Protein AF-A0A9E4G1R6-F1 (afdb_monomer)

Foldseek 3Di:
DPQAEDEAEAADQDDLVRVLVVQVVQVVVSHAYAYAYACVRDDDAFDKAADDPSLVVQCQLAVQWHWYWYQDPNDIFIKIWGWCADVPPNMTTTHIDGGDDQPDKDWDWDADDPSSGDTGTHIHSDDVVNVVSVVVVVCCVVDVDPPVPDPDPCPDLQNVLCVLCVLLVHHRPDDPVSLVVSLVVLLQCLPCVRHPDDVSVSVVSNVSSVVSSVSNCVVVVPD

Solvent-accessible surface area (backbone atoms only — not comparable to full-atom values): 12772 Å² total; per-residue (Å²): 131,91,76,46,72,48,78,44,82,36,87,59,91,67,51,55,71,57,55,41,51,51,41,52,57,32,32,76,67,64,23,15,42,33,68,31,30,38,48,89,81,49,81,56,75,67,37,71,43,73,75,57,73,47,56,52,54,47,17,62,72,47,84,41,23,38,46,24,33,46,82,53,100,88,42,83,41,37,34,40,42,35,50,50,74,40,93,90,71,69,32,30,43,30,41,65,47,72,76,57,84,88,82,61,71,42,71,45,78,48,80,42,84,62,98,60,56,46,77,34,31,28,46,38,73,77,32,77,66,52,51,49,50,53,51,52,52,51,45,50,69,78,38,82,64,75,52,97,76,60,76,68,77,79,65,51,70,68,58,60,47,40,53,25,26,52,64,48,76,43,62,73,83,61,50,72,66,56,52,53,48,36,44,57,50,51,45,52,56,24,25,92,90,68,34,91,58,60,69,70,59,21,52,52,52,32,52,50,39,50,52,23,50,53,50,51,35,60,74,69,64,62,130

Secondary structure (DSSP, 8-state):
---EEEEEEESS---HHHHHHHHHHHHHTTEEEEEEEEGGGSPPTT-EEPPPHHHHHHHHHTTTEEEEEEEETTEEEEEEEEEEEETTTTEEEEEEEP-----S-EEEEEEE-STT-EEEEEEE---HHHHHHHHHHHHHHHS----TT-------HHHHHHHHHHHTTS-TT--HHHHHHHHHHHHHHT-TTT-SS-HHHHHHHHHHHHHHHHHHHHHTT--

Sequence (223 aa):
MNSRLYIYLCGSAPKSRAIKAILKQNTSSSVGSLFLLDLTLLPDDGYCGKLPAWQDDLRALNLGAIHAYEWREGDLRFIQVNLDETPQRNIFTVWHTRDFPLDALAVRRRDYQSNIRGSWAVGDITSPQFKRQISDERAQQRFHYRTRGTQALDVPAAEQISAAYLALEIEVGAGQAAVKEAFRKLARQYHPDVSQHETAEAERRFKEVKSAYDKIKSHRRWS

pLDDT: mean 76.63, std 13.39, range [36.47, 92.62]

Structure (mmCIF, N/CA/C/O backbone):
data_AF-A0A9E4G1R6-F1
#
_entry.id   AF-A0A9E4G1R6-F1
#
loop_
_atom_site.group_PDB
_atom_site.id
_atom_site.type_symbol
_atom_site.label_atom_id
_atom_site.label_alt_id
_atom_site.label_comp_id
_atom_site.label_asym_id
_atom_site.label_entity_id
_at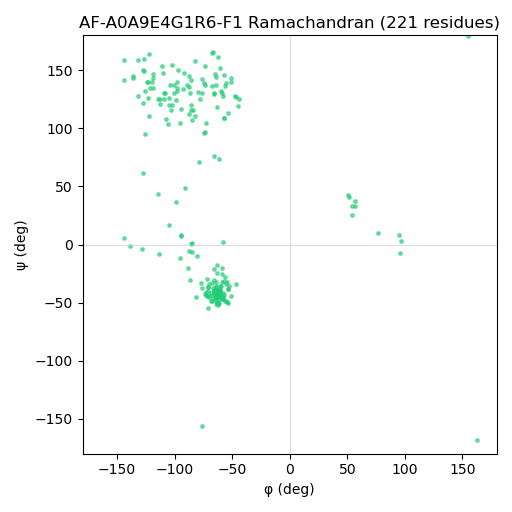om_site.label_seq_id
_atom_site.pdbx_PDB_ins_code
_atom_site.Cartn_x
_atom_site.Cartn_y
_atom_site.Cartn_z
_atom_site.occupancy
_atom_site.B_iso_or_equiv
_atom_site.auth_seq_id
_atom_site.auth_comp_id
_atom_site.auth_asym_id
_atom_site.auth_atom_id
_atom_site.pdbx_PDB_model_num
ATOM 1 N N . MET A 1 1 ? -12.731 -11.285 23.566 1.00 45.44 1 MET A N 1
ATOM 2 C CA . MET A 1 1 ? -13.530 -10.116 23.135 1.00 45.44 1 MET A CA 1
ATOM 3 C C . MET A 1 1 ? -13.530 -10.095 21.615 1.00 45.44 1 MET A C 1
ATOM 5 O O . MET A 1 1 ? -12.454 -9.970 21.047 1.00 45.44 1 MET A O 1
ATOM 9 N N . ASN A 1 2 ? -14.683 -10.277 20.963 1.00 57.41 2 ASN A N 1
ATOM 10 C CA . ASN A 1 2 ? -14.780 -10.157 19.504 1.00 57.41 2 ASN A CA 1
ATOM 11 C C . ASN A 1 2 ? -14.725 -8.675 19.124 1.00 57.41 2 ASN A C 1
ATOM 13 O O . ASN A 1 2 ? -15.734 -7.974 19.189 1.00 57.41 2 ASN A O 1
ATOM 17 N N . SER A 1 3 ? -13.538 -8.192 18.771 1.00 71.38 3 SER A N 1
ATOM 18 C CA . SER A 1 3 ? -13.365 -6.856 18.206 1.00 71.38 3 SER A CA 1
ATOM 19 C C . SER A 1 3 ? -14.054 -6.793 16.842 1.00 71.38 3 SER A C 1
ATOM 21 O O . SER A 1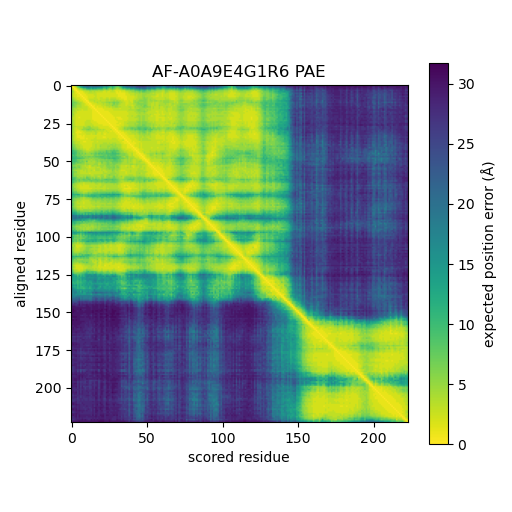 3 ? -13.834 -7.659 15.998 1.00 71.38 3 SER A O 1
ATOM 23 N N . ARG A 1 4 ? -14.895 -5.780 16.618 1.00 86.06 4 ARG A N 1
ATOM 24 C CA . ARG A 1 4 ? -15.509 -5.524 15.306 1.00 86.06 4 ARG A CA 1
ATOM 25 C C . ARG A 1 4 ? -14.557 -4.687 14.461 1.00 86.06 4 ARG A C 1
ATOM 27 O O . ARG A 1 4 ? -13.925 -3.774 14.988 1.00 86.06 4 ARG A O 1
ATOM 34 N N . LEU A 1 5 ? -14.476 -4.975 13.167 1.00 88.44 5 LEU A N 1
ATOM 35 C CA . LEU A 1 5 ? -13.638 -4.255 12.211 1.00 88.44 5 LEU A CA 1
ATOM 36 C C . LEU A 1 5 ? -14.469 -3.917 10.975 1.00 88.44 5 LEU A C 1
ATOM 38 O O . LEU A 1 5 ? -15.096 -4.800 10.396 1.00 88.44 5 LEU A O 1
ATOM 42 N N . TYR A 1 6 ? -14.467 -2.647 10.579 1.00 91.25 6 TYR A N 1
ATOM 43 C CA . TYR A 1 6 ? -15.026 -2.199 9.309 1.00 91.25 6 TYR A CA 1
ATOM 44 C C . TYR A 1 6 ? -13.913 -1.989 8.292 1.00 91.25 6 TYR A C 1
ATOM 46 O O . TYR A 1 6 ? -12.914 -1.326 8.579 1.00 91.25 6 TYR A O 1
ATOM 54 N N . ILE A 1 7 ? -14.113 -2.560 7.107 1.00 88.94 7 ILE A N 1
ATOM 55 C CA . ILE A 1 7 ? -13.212 -2.440 5.966 1.00 88.94 7 ILE A CA 1
ATOM 56 C C . ILE A 1 7 ? -13.856 -1.481 4.968 1.00 88.94 7 ILE A C 1
ATOM 58 O O . ILE A 1 7 ? -14.967 -1.713 4.496 1.00 88.94 7 ILE A O 1
ATOM 62 N N . TYR A 1 8 ? -13.164 -0.388 4.674 1.00 89.94 8 TYR A N 1
ATOM 63 C CA . TYR A 1 8 ? -13.597 0.651 3.751 1.00 89.94 8 TYR A CA 1
ATOM 64 C C . TYR A 1 8 ? -12.847 0.496 2.434 1.00 89.94 8 TYR A C 1
ATOM 66 O O . TYR A 1 8 ? -11.630 0.667 2.409 1.00 89.94 8 TYR A O 1
ATOM 74 N N . LEU A 1 9 ? -13.572 0.202 1.354 1.00 88.94 9 LEU A N 1
ATOM 75 C CA . LEU A 1 9 ? -13.031 0.206 -0.004 1.00 88.94 9 LEU A CA 1
ATOM 76 C C . LEU A 1 9 ? -13.117 1.628 -0.571 1.00 88.94 9 LEU A C 1
ATOM 78 O O . LEU A 1 9 ? -14.202 2.189 -0.729 1.00 88.94 9 LEU A O 1
ATOM 82 N N . CYS A 1 10 ? -11.970 2.234 -0.844 1.00 89.25 10 CYS A N 1
ATOM 83 C CA . CYS A 1 10 ? -11.855 3.599 -1.333 1.00 89.25 10 CYS A CA 1
ATOM 84 C C . CYS A 1 10 ? -11.500 3.594 -2.825 1.00 89.25 10 CYS A C 1
ATOM 86 O O . CYS A 1 10 ? -10.350 3.375 -3.185 1.00 89.25 10 CYS A O 1
ATOM 88 N N . GLY A 1 11 ? -12.484 3.867 -3.688 1.00 87.06 11 GLY A N 1
ATOM 89 C CA . GLY A 1 11 ? -12.287 4.040 -5.139 1.00 87.06 11 GLY A CA 1
ATOM 90 C C . GLY A 1 11 ? -11.880 5.457 -5.569 1.00 87.06 11 GLY A C 1
ATOM 91 O O . GLY A 1 11 ? -11.743 5.739 -6.751 1.00 87.06 11 GLY A O 1
ATOM 92 N N . SER A 1 12 ? -11.710 6.385 -4.625 1.00 87.88 12 SER A N 1
ATOM 93 C CA . SER A 1 12 ? -11.162 7.721 -4.892 1.00 87.88 12 SER A CA 1
ATOM 94 C C . SER A 1 12 ? -10.304 8.190 -3.723 1.00 87.88 12 SER A C 1
ATOM 96 O O . SER A 1 12 ? -10.464 7.694 -2.607 1.00 87.88 12 SER A O 1
ATOM 98 N N . ALA A 1 13 ? -9.403 9.146 -3.981 1.00 84.94 13 ALA A N 1
ATOM 99 C CA . ALA A 1 13 ? -8.481 9.691 -2.987 1.00 84.94 13 ALA A CA 1
ATOM 100 C C . ALA A 1 13 ? -9.241 10.269 -1.771 1.00 84.94 13 ALA A C 1
ATOM 102 O O . ALA A 1 13 ? -9.889 11.320 -1.880 1.00 84.94 13 ALA A O 1
ATOM 103 N N . PRO A 1 14 ? -9.179 9.615 -0.596 1.00 85.94 14 PRO A N 1
ATOM 104 C CA . PRO A 1 14 ? -9.908 10.067 0.575 1.00 85.94 14 PRO A CA 1
ATOM 105 C C . PRO A 1 14 ? -9.256 11.318 1.166 1.00 85.94 14 PRO A C 1
ATOM 107 O O . PRO A 1 14 ? -8.043 11.413 1.331 1.00 85.94 14 PRO A O 1
ATOM 110 N N . LYS A 1 15 ? -10.076 12.294 1.559 1.00 88.06 15 LYS A N 1
ATOM 111 C CA . LYS A 1 15 ? -9.584 13.484 2.267 1.00 88.06 15 LYS A CA 1
ATOM 112 C C . LYS A 1 15 ? -9.242 13.125 3.717 1.00 88.06 15 LYS A C 1
ATOM 114 O O . LYS A 1 15 ? -10.059 12.496 4.392 1.00 88.06 15 LYS A O 1
ATOM 119 N N . SER A 1 16 ? -8.136 13.643 4.258 1.00 87.00 16 SER A N 1
ATOM 120 C CA . SER A 1 16 ? -7.721 13.410 5.657 1.00 87.00 16 SER A CA 1
ATOM 121 C C . SER A 1 16 ? -8.818 13.737 6.680 1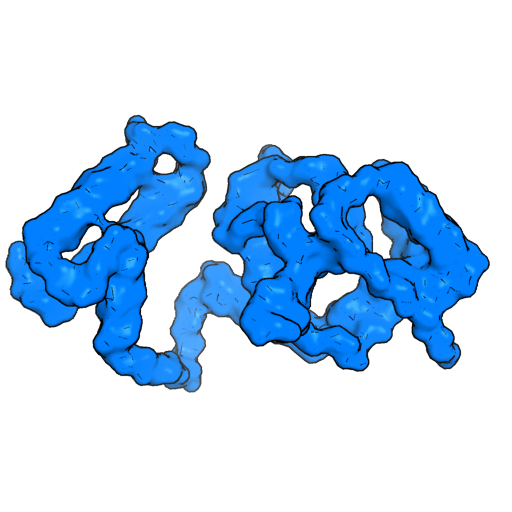.00 87.00 16 SER A C 1
ATOM 123 O O . SER A 1 16 ? -8.996 13.029 7.669 1.00 87.00 16 SER A O 1
ATOM 125 N N . ARG A 1 17 ? -9.633 14.772 6.418 1.00 87.62 17 ARG A N 1
ATOM 126 C CA . ARG A 1 17 ? -10.790 15.128 7.260 1.00 87.62 17 ARG A CA 1
ATOM 127 C C . ARG A 1 17 ? -11.860 14.029 7.298 1.00 87.62 17 ARG A C 1
ATOM 129 O O . ARG A 1 17 ? -12.428 13.793 8.361 1.00 87.62 17 ARG A O 1
ATOM 136 N N . ALA A 1 18 ? -12.131 13.380 6.165 1.00 89.19 18 ALA A N 1
ATOM 137 C CA . ALA A 1 18 ? -13.095 12.285 6.080 1.00 89.19 18 ALA A CA 1
ATOM 138 C C . ALA A 1 18 ? -12.572 11.036 6.802 1.00 89.19 18 ALA A C 1
ATOM 140 O O . ALA A 1 18 ? -13.286 10.481 7.633 1.00 89.19 18 ALA A O 1
ATOM 141 N N . ILE A 1 19 ? -11.299 10.677 6.584 1.00 88.88 19 ILE A N 1
ATOM 142 C CA . ILE A 1 19 ? -10.625 9.581 7.305 1.00 88.88 19 ILE A CA 1
ATOM 143 C C . ILE A 1 19 ? -10.748 9.797 8.816 1.00 88.88 19 ILE A C 1
ATOM 145 O O . ILE A 1 19 ? -11.218 8.925 9.544 1.00 88.88 19 ILE A O 1
ATOM 149 N N . LYS A 1 20 ? -10.406 11.000 9.293 1.00 90.31 20 LYS A N 1
ATOM 150 C CA . LYS A 1 20 ? -10.485 11.349 10.715 1.00 90.31 20 LYS A CA 1
ATOM 151 C C . LYS A 1 20 ? -11.904 11.247 11.279 1.00 90.31 20 LYS A C 1
ATOM 153 O O . LYS A 1 20 ? -12.073 10.796 12.409 1.00 90.31 20 LYS A O 1
ATOM 158 N N . ALA A 1 21 ? -12.915 11.678 10.525 1.00 90.69 21 ALA A N 1
ATOM 159 C CA . ALA A 1 21 ? -14.309 11.592 10.955 1.00 90.69 21 ALA A CA 1
ATOM 160 C C . ALA A 1 21 ? -14.753 10.131 11.140 1.00 90.69 21 ALA A C 1
ATOM 162 O O . ALA A 1 21 ? -15.318 9.800 12.183 1.00 90.69 21 ALA A O 1
ATOM 163 N N . ILE A 1 22 ? -14.410 9.262 10.183 1.00 91.56 22 ILE A N 1
ATOM 164 C CA . ILE A 1 22 ? -14.691 7.820 10.235 1.00 91.56 22 ILE A CA 1
ATOM 165 C C . ILE A 1 22 ? -13.981 7.177 11.431 1.00 91.56 22 ILE A C 1
ATOM 167 O O . ILE A 1 22 ? -14.618 6.513 12.247 1.00 91.56 22 ILE A O 1
ATOM 171 N N . LEU A 1 23 ? -12.678 7.433 11.589 1.00 90.94 23 LEU A N 1
ATOM 172 C CA . LEU A 1 23 ? -11.891 6.908 12.708 1.00 90.94 23 LEU A CA 1
ATOM 173 C C . LEU A 1 23 ? -12.486 7.312 14.057 1.00 90.94 23 LEU A C 1
ATOM 175 O O . LEU A 1 23 ? -12.600 6.474 14.953 1.00 90.94 23 LEU A O 1
ATOM 179 N N . LYS A 1 24 ? -12.908 8.574 14.193 1.00 92.31 24 LYS A N 1
ATOM 180 C CA . LYS A 1 24 ? -13.542 9.080 15.412 1.00 92.31 24 LYS A CA 1
ATOM 181 C C . LYS A 1 24 ? -14.842 8.342 15.723 1.00 92.31 24 LYS A C 1
ATOM 183 O O . LYS A 1 24 ? -15.000 7.878 16.849 1.00 92.31 24 LYS A O 1
ATOM 188 N N . GLN A 1 25 ? -15.732 8.217 14.739 1.00 92.25 25 GLN A N 1
ATOM 189 C CA . GLN A 1 25 ? -17.037 7.563 14.887 1.00 92.25 25 GLN A CA 1
ATOM 190 C C . GLN A 1 25 ? -16.914 6.069 15.222 1.00 92.25 25 GLN A C 1
ATOM 192 O O . GLN A 1 25 ? -17.601 5.557 16.112 1.00 92.25 25 GLN A O 1
ATOM 197 N N . ASN A 1 26 ? -16.029 5.358 14.527 1.00 92.62 26 ASN A N 1
ATOM 198 C CA . ASN A 1 26 ? -15.852 3.923 14.728 1.00 92.62 26 ASN A CA 1
ATOM 199 C C . ASN A 1 26 ? -15.164 3.632 16.059 1.00 92.62 26 ASN A C 1
ATOM 201 O O . ASN A 1 26 ? -15.641 2.798 16.830 1.00 92.62 26 ASN A O 1
ATOM 205 N N . THR A 1 27 ? -14.109 4.386 16.386 1.00 89.81 27 THR A N 1
ATOM 206 C CA . THR A 1 27 ? -13.375 4.198 17.643 1.00 89.81 27 THR A CA 1
ATOM 207 C C . THR A 1 27 ? -14.270 4.464 18.853 1.00 89.81 27 THR A C 1
ATOM 209 O O . THR A 1 27 ? -14.225 3.692 19.809 1.00 89.81 27 THR A O 1
ATOM 212 N N . SER A 1 28 ? -15.133 5.493 18.820 1.00 89.88 28 SER A N 1
ATOM 213 C CA . SER A 1 28 ? -16.097 5.738 19.909 1.00 89.88 28 SER A CA 1
ATOM 214 C C . SER A 1 28 ? -17.110 4.605 20.078 1.00 89.88 28 SER A C 1
ATOM 216 O O . SER A 1 28 ? -17.631 4.409 21.170 1.00 89.88 28 SER A O 1
ATOM 218 N N . SER A 1 29 ? -17.348 3.837 19.017 1.00 88.75 29 SER A N 1
ATOM 219 C CA . SER A 1 29 ? -18.248 2.681 19.003 1.00 88.75 29 SER A CA 1
ATOM 220 C C . SER A 1 29 ? -17.518 1.355 19.263 1.00 88.75 29 SER A C 1
ATOM 222 O O . SER A 1 29 ? -18.115 0.292 19.112 1.00 88.75 29 SER A O 1
ATOM 224 N N . SER A 1 30 ? -16.230 1.392 19.640 1.00 86.88 30 SER A N 1
ATOM 225 C CA . SER A 1 30 ? -15.369 0.205 19.805 1.00 86.88 30 SER A CA 1
ATOM 226 C C . SER A 1 30 ? -15.264 -0.670 18.548 1.00 86.88 30 SER A C 1
ATOM 228 O O . SER A 1 30 ? -15.115 -1.890 18.626 1.00 86.88 30 SER A O 1
ATOM 230 N N . VAL A 1 31 ? -15.324 -0.033 17.377 1.00 90.00 31 VAL A N 1
ATOM 231 C CA . VAL A 1 31 ? -15.132 -0.659 16.067 1.00 90.00 31 VAL A CA 1
ATOM 232 C C . VAL A 1 31 ? -13.796 -0.194 15.486 1.00 90.00 31 VAL A C 1
ATOM 234 O O . VAL A 1 31 ? -13.491 0.999 15.463 1.00 90.00 31 VAL A O 1
ATOM 237 N N . GLY A 1 32 ? -12.980 -1.141 15.031 1.00 89.31 32 GLY A N 1
ATOM 238 C CA . GLY A 1 32 ? -11.758 -0.865 14.285 1.00 89.31 32 GLY A CA 1
ATOM 239 C C . GLY A 1 32 ? -12.059 -0.408 12.861 1.00 89.31 32 GLY A C 1
ATOM 240 O O . GLY A 1 32 ? -13.086 -0.773 12.293 1.00 89.31 32 GLY A O 1
ATOM 241 N N . SER A 1 33 ? -11.153 0.361 12.264 1.00 90.94 33 SER A N 1
ATOM 242 C CA . SER A 1 33 ? -11.259 0.771 10.855 1.00 90.94 33 SER A CA 1
ATOM 243 C C . SER A 1 33 ? -10.043 0.312 10.061 1.00 90.94 33 SER A C 1
ATOM 245 O O . SER A 1 33 ? -8.912 0.501 10.506 1.00 90.94 33 SER A O 1
ATOM 247 N N . LEU A 1 34 ? -10.272 -0.250 8.879 1.00 89.38 34 LEU A N 1
ATOM 248 C CA . LEU A 1 34 ? -9.251 -0.556 7.883 1.00 89.38 34 LEU A CA 1
ATOM 249 C C . LEU A 1 34 ? -9.652 0.100 6.563 1.00 89.38 34 LEU A C 1
ATOM 251 O O . LEU A 1 34 ? -10.799 -0.021 6.142 1.00 89.38 34 LEU A O 1
ATOM 255 N N . PHE A 1 35 ? -8.718 0.790 5.920 1.00 89.81 35 PHE A N 1
ATOM 256 C CA . PHE A 1 35 ? -8.935 1.416 4.618 1.00 89.81 35 PHE A CA 1
ATOM 257 C C . PHE A 1 35 ? -8.145 0.644 3.568 1.00 89.81 35 PHE A C 1
ATOM 259 O O . PHE A 1 35 ? -6.936 0.471 3.724 1.00 89.81 35 PHE A O 1
ATOM 266 N N . LEU A 1 36 ? -8.838 0.191 2.527 1.00 88.88 36 LEU A N 1
ATOM 267 C CA . LEU A 1 36 ? -8.258 -0.423 1.341 1.00 88.88 36 LEU A CA 1
ATOM 268 C C . LEU A 1 36 ? -8.499 0.517 0.166 1.00 88.88 36 LEU A C 1
ATOM 270 O O . LEU A 1 36 ? -9.636 0.913 -0.086 1.00 88.88 36 LEU A O 1
ATOM 274 N N . LEU A 1 37 ? -7.445 0.894 -0.539 1.00 90.50 37 LEU A N 1
ATOM 275 C CA . LEU A 1 37 ? -7.550 1.776 -1.700 1.00 90.50 37 LEU A CA 1
ATOM 276 C C . LEU A 1 37 ? -7.571 0.985 -2.988 1.00 90.50 37 LEU A C 1
ATOM 278 O O . LEU A 1 37 ? -6.942 -0.058 -3.083 1.00 90.50 37 LEU A O 1
ATOM 282 N N . ASP A 1 38 ? -8.243 1.518 -3.992 1.00 89.81 38 ASP A N 1
ATOM 283 C CA . ASP A 1 38 ? -8.039 1.033 -5.347 1.00 89.81 38 ASP A CA 1
ATOM 284 C C . ASP A 1 38 ? -6.558 1.210 -5.728 1.00 89.81 38 ASP A C 1
ATOM 286 O O . ASP A 1 38 ? -5.986 2.287 -5.514 1.00 89.81 38 ASP A O 1
ATOM 290 N N . LEU A 1 39 ? -5.933 0.148 -6.245 1.00 88.50 39 LEU A N 1
ATOM 291 C CA . LEU A 1 39 ? -4.521 0.150 -6.635 1.00 88.50 39 LEU A CA 1
ATOM 292 C C . LEU A 1 39 ? -4.196 1.283 -7.619 1.00 88.50 39 LEU A C 1
ATOM 294 O O . LEU A 1 39 ? -3.121 1.866 -7.538 1.00 88.50 39 LEU A O 1
ATOM 298 N N . THR A 1 40 ? -5.146 1.664 -8.476 1.00 87.19 40 THR A N 1
ATOM 299 C CA . THR A 1 40 ? -4.988 2.745 -9.467 1.00 87.19 40 THR A CA 1
ATOM 300 C C . THR A 1 40 ? -4.757 4.126 -8.847 1.00 87.19 40 THR A C 1
ATOM 302 O O . THR A 1 40 ? -4.297 5.046 -9.520 1.00 87.19 40 THR A O 1
ATOM 305 N N . LEU A 1 41 ? -5.069 4.300 -7.558 1.00 85.62 41 LEU A N 1
ATOM 306 C CA . LEU A 1 41 ? -4.839 5.545 -6.818 1.00 85.62 41 LEU A CA 1
ATOM 307 C C . LEU A 1 41 ? -3.441 5.621 -6.198 1.00 85.62 41 LEU A C 1
ATOM 309 O O . LEU A 1 41 ? -3.105 6.636 -5.571 1.00 85.62 41 LEU A O 1
ATOM 313 N N . LEU A 1 42 ? -2.669 4.541 -6.290 1.00 86.81 42 LEU A N 1
ATOM 314 C CA . LEU A 1 42 ? -1.370 4.396 -5.661 1.00 86.81 42 LEU A CA 1
ATOM 315 C C . LEU A 1 42 ? -0.257 4.377 -6.706 1.00 86.81 42 LEU A C 1
ATOM 317 O O . LEU A 1 42 ? -0.494 4.020 -7.856 1.00 86.81 42 LEU A O 1
ATOM 321 N N . PRO A 1 43 ? 0.962 4.787 -6.321 1.00 82.31 43 PRO A N 1
ATOM 322 C CA . PRO A 1 43 ? 2.086 4.736 -7.236 1.00 82.31 43 PRO A CA 1
ATOM 323 C C . PRO A 1 43 ? 2.441 3.294 -7.605 1.00 82.31 43 PRO A C 1
ATOM 325 O O . PRO A 1 43 ? 2.349 2.389 -6.766 1.00 82.31 43 PRO A O 1
ATOM 328 N N . ASP A 1 44 ? 2.908 3.118 -8.838 1.00 78.75 44 ASP A N 1
ATOM 329 C CA . ASP A 1 44 ? 3.350 1.829 -9.362 1.00 78.75 44 ASP A CA 1
ATOM 330 C C . ASP A 1 44 ? 4.546 1.255 -8.592 1.00 78.75 44 ASP A C 1
ATOM 332 O O . ASP A 1 44 ? 5.287 1.956 -7.889 1.00 78.75 44 ASP A O 1
ATOM 336 N N . ASP A 1 45 ? 4.751 -0.051 -8.757 1.00 78.12 45 ASP A N 1
ATOM 337 C CA . ASP A 1 45 ? 5.879 -0.760 -8.169 1.00 78.12 45 ASP A CA 1
ATOM 338 C C . ASP A 1 45 ? 7.219 -0.148 -8.619 1.00 78.12 45 ASP A C 1
ATOM 340 O O . ASP A 1 45 ? 7.501 0.081 -9.803 1.00 78.12 45 ASP A O 1
ATOM 344 N N . GLY A 1 46 ? 8.063 0.165 -7.640 1.00 71.44 46 GLY A N 1
ATOM 345 C CA . GLY A 1 46 ? 9.326 0.852 -7.847 1.00 71.44 46 GLY A CA 1
ATOM 346 C C . GLY A 1 46 ? 9.217 2.359 -8.106 1.00 71.44 46 GLY A C 1
ATOM 347 O O . GLY A 1 46 ? 10.229 2.955 -8.483 1.00 71.44 46 GLY A O 1
ATOM 348 N N . TYR A 1 47 ? 8.055 2.995 -7.930 1.00 75.25 47 TYR A N 1
ATOM 349 C CA . TYR A 1 47 ? 7.963 4.457 -7.945 1.00 75.25 47 TYR A CA 1
ATOM 350 C C . TYR A 1 47 ? 8.917 5.078 -6.913 1.00 75.25 47 TYR A C 1
ATOM 352 O O . TYR A 1 47 ? 9.052 4.592 -5.785 1.00 75.25 47 TYR A O 1
ATOM 360 N N . CYS A 1 48 ? 9.573 6.166 -7.306 1.00 77.31 48 CYS A N 1
ATOM 361 C CA . CYS A 1 48 ? 10.406 6.991 -6.446 1.00 77.31 48 CYS A CA 1
ATOM 362 C C . CYS A 1 48 ? 9.857 8.414 -6.515 1.00 77.31 48 CYS A C 1
ATOM 364 O O . CYS A 1 48 ? 9.660 8.925 -7.608 1.00 77.31 48 CYS A O 1
ATOM 366 N N . GLY A 1 49 ? 9.551 9.046 -5.384 1.00 73.56 49 GLY A N 1
ATOM 367 C CA . GLY A 1 49 ? 9.059 10.424 -5.421 1.00 73.56 49 GLY A CA 1
ATOM 368 C C . GLY A 1 49 ? 8.367 10.888 -4.149 1.00 73.56 49 GLY A C 1
ATOM 369 O O . GLY A 1 49 ? 8.456 10.257 -3.094 1.00 73.56 49 GLY A O 1
ATOM 370 N N . LYS A 1 50 ? 7.690 12.037 -4.238 1.00 77.75 50 LYS A N 1
ATOM 371 C CA . LYS A 1 50 ? 6.925 12.612 -3.122 1.00 77.75 50 LYS A CA 1
ATOM 372 C C . LYS A 1 50 ? 5.504 12.067 -3.111 1.00 77.75 50 LYS A C 1
ATOM 374 O O . LYS A 1 50 ? 4.830 12.070 -4.136 1.00 77.75 50 LYS A O 1
ATOM 379 N N . LEU A 1 51 ? 5.021 11.692 -1.930 1.00 75.50 51 LEU A N 1
ATOM 380 C CA . LEU A 1 51 ? 3.646 11.234 -1.761 1.00 75.50 51 LEU A CA 1
ATOM 381 C C . LEU A 1 51 ? 2.687 12.409 -1.498 1.00 75.50 51 LEU A C 1
ATOM 383 O O . LEU A 1 51 ? 3.042 13.359 -0.792 1.00 75.50 51 LEU A O 1
ATOM 387 N N . PRO A 1 52 ? 1.442 12.344 -2.002 1.00 77.38 52 PRO A N 1
ATOM 388 C CA . PRO A 1 52 ? 0.355 13.206 -1.556 1.00 77.38 52 PRO A CA 1
ATOM 389 C C . PRO A 1 52 ? 0.112 13.087 -0.043 1.00 77.38 52 PRO A C 1
ATOM 391 O O . PRO A 1 52 ? 0.172 11.997 0.522 1.00 77.38 52 PRO A O 1
ATOM 394 N N . ALA A 1 53 ? -0.272 14.189 0.609 1.00 77.19 53 ALA A N 1
ATOM 395 C CA . ALA A 1 53 ? -0.468 14.237 2.066 1.00 77.19 53 ALA A CA 1
ATOM 396 C C . ALA A 1 53 ? -1.453 13.180 2.613 1.00 77.19 53 ALA A C 1
ATOM 398 O O . ALA A 1 53 ? -1.267 12.662 3.710 1.00 77.19 53 ALA A O 1
ATOM 399 N N . TRP A 1 54 ? -2.492 12.835 1.845 1.00 79.25 54 TRP A N 1
ATOM 400 C CA . TRP A 1 54 ? -3.471 11.823 2.249 1.00 79.25 54 TRP A CA 1
ATOM 401 C C . TRP A 1 54 ? -2.907 10.393 2.212 1.00 79.25 54 TRP A C 1
ATOM 403 O O . TRP A 1 54 ? -3.335 9.553 3.003 1.00 79.25 54 TRP A O 1
ATOM 413 N N . GLN A 1 55 ? -1.943 10.114 1.325 1.00 82.50 55 GLN A N 1
ATOM 414 C CA . GLN A 1 55 ? -1.256 8.820 1.275 1.00 82.50 55 GLN A CA 1
ATOM 415 C C . GLN A 1 55 ? -0.334 8.669 2.484 1.00 82.50 55 GLN A C 1
ATOM 417 O O . GLN A 1 55 ? -0.316 7.609 3.100 1.00 82.50 55 GLN A O 1
ATOM 422 N N . ASP A 1 56 ? 0.359 9.739 2.884 1.00 80.50 56 ASP A N 1
ATOM 423 C CA . ASP A 1 56 ? 1.191 9.724 4.091 1.00 80.50 56 ASP A CA 1
ATOM 424 C C . ASP A 1 56 ? 0.363 9.484 5.368 1.00 80.50 56 ASP A C 1
ATOM 426 O O . ASP A 1 56 ? 0.751 8.687 6.223 1.00 80.50 56 ASP A O 1
ATOM 430 N N . ASP A 1 57 ? -0.835 10.072 5.462 1.00 82.25 57 ASP A N 1
ATOM 431 C CA . ASP A 1 57 ? -1.754 9.813 6.577 1.00 82.25 57 ASP A CA 1
ATOM 432 C C . ASP A 1 57 ? -2.171 8.331 6.655 1.00 82.25 57 ASP A C 1
ATOM 434 O O . ASP A 1 57 ? -2.159 7.740 7.736 1.00 82.25 57 ASP A O 1
ATOM 438 N N . LEU A 1 58 ? -2.517 7.702 5.526 1.00 83.69 58 LEU A N 1
ATOM 439 C CA . LEU A 1 58 ? -2.899 6.282 5.490 1.00 83.69 58 LEU A CA 1
ATOM 440 C C . LEU A 1 58 ? -1.710 5.345 5.721 1.00 83.69 58 LEU A C 1
ATOM 442 O O . LEU A 1 58 ? -1.850 4.339 6.417 1.00 83.69 58 LEU A O 1
ATOM 446 N N . ARG A 1 59 ? -0.532 5.705 5.208 1.00 83.88 59 ARG A N 1
ATOM 447 C CA . ARG A 1 59 ? 0.733 5.020 5.487 1.00 83.88 59 ARG A CA 1
ATOM 448 C C . ARG A 1 59 ? 1.024 5.003 6.985 1.00 83.88 59 ARG A C 1
ATOM 450 O O . ARG A 1 59 ? 1.368 3.960 7.545 1.00 83.88 59 ARG A O 1
ATOM 457 N N . ALA A 1 60 ? 0.861 6.150 7.644 1.00 79.81 60 ALA A N 1
ATOM 458 C CA . ALA A 1 60 ? 1.066 6.274 9.080 1.00 79.81 60 ALA A CA 1
ATOM 459 C C . ALA A 1 60 ? 0.107 5.365 9.865 1.00 79.81 60 ALA A C 1
ATOM 461 O O . ALA A 1 60 ? 0.536 4.731 10.830 1.00 79.81 60 ALA A O 1
ATOM 462 N N . LEU A 1 61 ? -1.158 5.234 9.436 1.00 79.50 61 LEU A N 1
ATOM 463 C CA . LEU A 1 61 ? -2.134 4.342 10.081 1.00 79.50 61 LEU A CA 1
ATOM 464 C C . LEU A 1 61 ? -1.693 2.872 10.092 1.00 79.50 61 LEU A C 1
ATOM 466 O O . LEU A 1 61 ? -1.910 2.175 11.090 1.00 79.50 61 LEU A O 1
ATOM 470 N N . ASN A 1 62 ? -1.025 2.439 9.025 1.00 78.00 62 ASN A N 1
ATOM 471 C CA . ASN A 1 62 ? -0.731 1.043 8.711 1.00 78.00 62 ASN A CA 1
ATOM 472 C C . ASN A 1 62 ? 0.779 0.736 8.762 1.00 78.00 62 ASN A C 1
ATOM 474 O O . ASN A 1 62 ? 1.318 0.040 7.907 1.00 78.00 62 ASN A O 1
ATOM 478 N N . LEU A 1 63 ? 1.475 1.249 9.785 1.00 71.75 63 LEU A N 1
ATOM 479 C CA . LEU A 1 63 ? 2.878 0.910 10.084 1.00 71.75 63 LEU A CA 1
ATOM 480 C C . LEU A 1 63 ? 3.855 1.107 8.906 1.00 71.75 63 LEU A C 1
ATOM 482 O O . LEU A 1 63 ? 4.833 0.371 8.788 1.00 71.75 63 LEU A O 1
ATOM 486 N N . GLY A 1 64 ? 3.623 2.102 8.048 1.00 74.12 64 GLY A N 1
ATOM 487 C CA . GLY A 1 64 ? 4.516 2.383 6.920 1.00 74.12 64 GLY A CA 1
ATOM 488 C C . GLY A 1 64 ? 4.084 1.772 5.586 1.00 74.12 64 GLY A C 1
ATOM 489 O O . GLY A 1 64 ? 4.790 1.949 4.596 1.00 74.12 64 GLY A O 1
ATOM 490 N N . ALA A 1 65 ? 2.935 1.098 5.527 1.00 82.50 65 ALA A N 1
ATOM 491 C CA . ALA A 1 65 ? 2.377 0.562 4.290 1.00 82.50 65 ALA A CA 1
ATOM 492 C C . ALA A 1 65 ? 0.975 1.111 4.020 1.00 82.50 65 ALA A C 1
ATOM 494 O O . ALA A 1 65 ? 0.317 1.648 4.901 1.00 82.50 65 ALA A O 1
ATOM 495 N N . ILE A 1 66 ? 0.499 0.973 2.794 1.00 87.62 66 ILE A N 1
ATOM 496 C CA . ILE A 1 66 ? -0.882 1.227 2.409 1.00 87.62 66 ILE A CA 1
ATOM 497 C C . ILE A 1 66 ? -1.450 -0.081 1.872 1.00 87.62 66 ILE A C 1
ATOM 499 O O . ILE A 1 66 ? -0.806 -0.770 1.087 1.00 87.62 66 ILE A O 1
ATOM 503 N N . HIS A 1 67 ? -2.655 -0.435 2.300 1.00 88.06 67 HIS A N 1
ATOM 504 C CA . HIS A 1 67 ? -3.335 -1.617 1.792 1.00 88.06 67 HIS A CA 1
ATOM 505 C C . HIS A 1 67 ? -4.225 -1.224 0.618 1.00 88.06 67 HIS A C 1
ATOM 507 O O . HIS A 1 67 ? -4.953 -0.228 0.677 1.00 88.06 67 HIS A O 1
ATOM 513 N N . ALA A 1 68 ? -4.148 -2.010 -0.442 1.00 89.50 68 ALA A N 1
ATOM 514 C CA . ALA A 1 68 ? -4.834 -1.781 -1.692 1.00 89.50 68 ALA A CA 1
ATOM 515 C C . ALA A 1 68 ? -5.646 -3.008 -2.100 1.00 89.50 68 ALA A C 1
ATOM 517 O O . ALA A 1 68 ? -5.395 -4.120 -1.629 1.00 89.50 68 ALA A O 1
ATOM 518 N N . TYR A 1 69 ? -6.617 -2.794 -2.975 1.00 89.62 69 TYR A N 1
ATOM 519 C CA . TYR A 1 69 ? -7.355 -3.845 -3.644 1.00 89.62 69 TYR A CA 1
ATOM 520 C C . TYR A 1 69 ? -7.342 -3.628 -5.156 1.00 89.62 69 TYR A C 1
ATOM 522 O O . TYR A 1 69 ? -7.292 -2.494 -5.635 1.00 89.62 69 TYR A O 1
ATOM 530 N N . GLU A 1 70 ? -7.408 -4.727 -5.897 1.00 88.62 70 GLU A N 1
ATOM 531 C CA . GLU A 1 70 ? -7.559 -4.738 -7.350 1.00 88.62 70 GLU A CA 1
ATOM 532 C C . GLU A 1 70 ? -8.595 -5.798 -7.736 1.00 88.62 70 GLU A C 1
ATOM 534 O O . GLU A 1 70 ? -8.667 -6.869 -7.127 1.00 88.62 70 GLU A O 1
ATOM 539 N N . TRP A 1 71 ? -9.397 -5.496 -8.755 1.00 85.88 71 TRP A N 1
ATOM 540 C CA . TRP A 1 71 ? -10.266 -6.473 -9.403 1.00 85.88 71 TRP A CA 1
ATOM 541 C C . TRP A 1 71 ? -9.550 -7.060 -10.618 1.00 85.88 71 TRP A C 1
ATOM 543 O O . TRP A 1 71 ? -9.290 -6.347 -11.587 1.00 85.88 71 TRP A O 1
ATOM 553 N N . ARG A 1 72 ? -9.273 -8.367 -10.601 1.00 81.00 72 ARG A N 1
ATOM 554 C CA . ARG A 1 72 ? -8.672 -9.084 -11.734 1.00 81.00 72 ARG A CA 1
ATOM 555 C C . ARG A 1 72 ? -9.500 -10.300 -12.105 1.00 81.00 72 ARG A C 1
ATOM 557 O O . ARG A 1 72 ? -9.691 -11.178 -11.279 1.00 81.00 72 ARG A O 1
ATOM 564 N N . GLU A 1 73 ? -9.961 -10.358 -13.354 1.00 80.75 73 GLU A N 1
ATOM 565 C CA . GLU A 1 73 ? -10.702 -11.508 -13.912 1.00 80.75 73 GLU A CA 1
ATOM 566 C C . GLU A 1 73 ? -11.936 -11.938 -13.086 1.00 80.75 73 GLU A C 1
ATOM 568 O O . GLU A 1 73 ? -12.387 -13.073 -13.173 1.00 80.75 73 GLU A O 1
ATOM 573 N N . GLY A 1 74 ? -12.519 -11.013 -12.314 1.00 81.69 74 GLY A N 1
ATOM 574 C CA . GLY A 1 74 ? -13.657 -11.282 -11.426 1.00 81.69 74 GLY A CA 1
ATOM 575 C C . GLY A 1 74 ? -13.279 -11.581 -9.972 1.00 81.69 74 GLY A C 1
ATOM 576 O O . GLY A 1 74 ? -14.168 -11.598 -9.123 1.00 81.69 74 GLY A O 1
ATOM 577 N N . ASP A 1 75 ? -11.987 -11.715 -9.665 1.00 83.31 75 ASP A N 1
ATOM 578 C CA . ASP A 1 75 ? -11.478 -11.957 -8.317 1.00 83.31 75 ASP A CA 1
ATOM 579 C C . ASP A 1 75 ? -10.942 -10.675 -7.666 1.00 83.31 75 ASP A C 1
ATOM 581 O O . ASP A 1 75 ? -10.232 -9.875 -8.285 1.00 83.31 75 ASP A O 1
ATOM 585 N N . LEU A 1 76 ? -11.273 -10.495 -6.383 1.00 83.31 76 LEU A N 1
ATOM 586 C CA . LEU A 1 76 ? -10.762 -9.407 -5.552 1.00 83.31 76 LEU A CA 1
ATOM 587 C C . LEU A 1 76 ? -9.422 -9.812 -4.936 1.00 83.31 76 LEU A C 1
ATOM 589 O O . LEU A 1 76 ? -9.345 -10.769 -4.164 1.00 83.31 76 LEU A O 1
ATOM 593 N N . ARG A 1 77 ? -8.379 -9.047 -5.245 1.00 85.25 77 ARG A N 1
ATOM 594 C CA . ARG A 1 77 ? -7.022 -9.243 -4.729 1.00 85.25 77 ARG A CA 1
ATOM 595 C C . ARG A 1 77 ?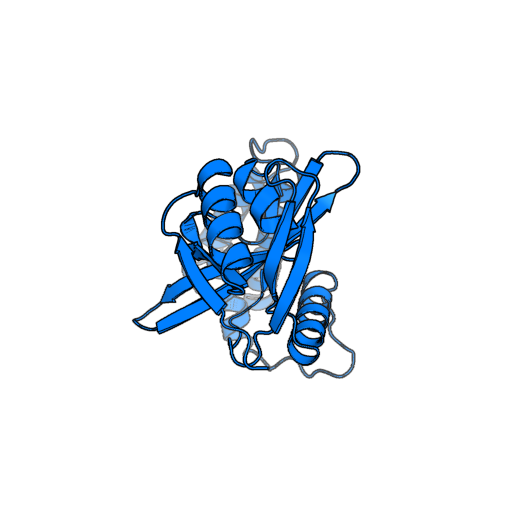 -6.648 -8.134 -3.765 1.00 85.25 77 ARG A C 1
ATOM 597 O O . ARG A 1 77 ? -7.082 -6.997 -3.936 1.00 85.25 77 ARG A O 1
ATOM 604 N N . PHE A 1 78 ? -5.837 -8.467 -2.764 1.00 85.44 78 PHE A N 1
ATOM 605 C CA . PHE A 1 78 ? -5.333 -7.514 -1.778 1.00 85.44 78 PHE A CA 1
ATOM 606 C C . PHE A 1 78 ? -3.827 -7.378 -1.908 1.00 85.44 78 PHE A C 1
ATOM 608 O O . PHE A 1 78 ? -3.095 -8.360 -1.817 1.00 85.44 78 PHE A O 1
ATOM 615 N N . ILE A 1 79 ? -3.379 -6.143 -2.081 1.00 85.31 79 ILE A N 1
ATOM 616 C CA . ILE A 1 79 ? -1.984 -5.800 -2.329 1.00 85.31 79 ILE A CA 1
ATOM 617 C C . ILE A 1 79 ? -1.518 -4.901 -1.194 1.00 85.31 79 ILE A C 1
ATOM 619 O O . ILE A 1 79 ? -2.249 -4.025 -0.725 1.00 85.31 79 ILE A O 1
ATOM 623 N N . GLN A 1 80 ? -0.293 -5.111 -0.724 1.00 86.12 80 GLN A N 1
ATOM 624 C CA . GLN A 1 80 ? 0.334 -4.182 0.207 1.00 86.12 80 GLN A CA 1
ATOM 625 C C . GLN A 1 80 ? 1.329 -3.314 -0.548 1.00 86.12 80 GLN A C 1
ATOM 627 O O . GLN A 1 80 ? 2.300 -3.808 -1.111 1.00 86.12 80 GLN A O 1
ATOM 632 N N . VAL A 1 81 ? 1.096 -2.009 -0.516 1.00 87.38 81 VAL A N 1
ATOM 633 C CA . VAL A 1 81 ? 1.980 -0.990 -1.071 1.00 87.38 81 VAL A CA 1
ATOM 634 C C . VAL A 1 81 ? 2.872 -0.483 0.054 1.00 87.38 81 VAL A C 1
ATOM 636 O O . VAL A 1 81 ? 2.439 0.249 0.943 1.00 87.38 81 VAL A O 1
ATOM 639 N N . ASN A 1 82 ? 4.126 -0.911 0.055 1.00 85.38 82 ASN A N 1
ATOM 640 C CA . ASN A 1 82 ? 5.108 -0.541 1.063 1.00 85.38 82 ASN A CA 1
ATOM 641 C C . ASN A 1 82 ? 5.830 0.736 0.640 1.00 85.38 82 ASN A C 1
ATOM 643 O O . ASN A 1 82 ? 6.208 0.888 -0.521 1.00 85.38 82 ASN A O 1
ATOM 647 N N . LEU A 1 83 ? 6.027 1.647 1.592 1.00 80.75 83 LEU A N 1
ATOM 648 C CA . LEU A 1 83 ? 6.554 2.986 1.340 1.00 80.75 83 LEU A CA 1
ATOM 649 C C . LEU A 1 83 ? 7.770 3.201 2.243 1.00 80.75 83 LEU A C 1
ATOM 651 O O . LEU A 1 83 ? 7.640 3.581 3.409 1.00 80.75 83 LEU A O 1
ATOM 655 N N . ASP A 1 84 ? 8.960 2.939 1.704 1.00 79.12 84 ASP A N 1
ATOM 656 C CA . ASP A 1 84 ? 10.218 3.180 2.410 1.00 79.12 84 ASP A CA 1
ATOM 657 C C . ASP A 1 84 ? 10.623 4.652 2.240 1.00 79.12 84 ASP A C 1
ATOM 659 O O . ASP A 1 84 ? 10.908 5.112 1.134 1.00 79.12 84 ASP A O 1
ATOM 663 N N . GLU A 1 85 ? 10.659 5.400 3.341 1.00 76.75 85 GLU A N 1
ATOM 664 C CA . GLU A 1 85 ? 11.076 6.803 3.346 1.00 76.75 85 GLU A CA 1
ATOM 665 C C . GLU A 1 85 ? 12.605 6.929 3.319 1.00 76.75 85 GLU A C 1
ATOM 667 O O . GLU A 1 85 ? 13.307 6.319 4.129 1.00 76.75 85 GLU A O 1
ATOM 672 N N . THR A 1 86 ? 13.132 7.767 2.424 1.00 73.69 86 THR A N 1
ATOM 673 C CA . THR A 1 86 ? 14.541 8.176 2.442 1.00 73.69 86 THR A CA 1
ATOM 674 C C . THR A 1 86 ? 14.702 9.399 3.358 1.00 73.69 86 THR A C 1
ATOM 676 O O . THR A 1 86 ? 14.252 10.490 2.981 1.00 73.69 86 THR A O 1
ATOM 679 N N . PRO A 1 87 ? 15.394 9.283 4.514 1.00 56.78 87 PRO A N 1
ATOM 680 C CA . PRO A 1 87 ? 15.382 10.298 5.580 1.00 56.78 87 PRO A CA 1
ATOM 681 C C . PRO A 1 87 ? 15.865 11.696 5.174 1.00 56.78 87 PRO A C 1
ATOM 683 O O . PRO A 1 87 ? 15.587 12.677 5.852 1.00 56.78 87 PRO A O 1
ATOM 686 N N . GLN A 1 88 ? 16.627 11.802 4.084 1.00 56.22 88 GLN A N 1
ATOM 687 C CA . GLN A 1 88 ? 17.324 13.033 3.703 1.00 56.22 88 GLN A CA 1
ATOM 688 C C . GLN A 1 88 ? 16.556 13.897 2.693 1.00 56.22 88 GLN A C 1
ATOM 690 O O . GLN A 1 88 ? 16.965 15.029 2.445 1.00 56.22 88 GLN A O 1
ATOM 695 N N . ARG A 1 89 ? 15.483 13.386 2.066 1.00 57.16 89 ARG A N 1
ATOM 696 C CA . ARG A 1 89 ? 14.816 14.090 0.949 1.00 57.16 89 ARG A CA 1
ATOM 697 C C . ARG A 1 89 ? 13.285 14.045 0.955 1.00 57.16 89 ARG A C 1
ATOM 699 O O . ARG A 1 89 ? 12.687 14.656 0.071 1.00 57.16 89 ARG A O 1
ATOM 706 N N . ASN A 1 90 ? 12.652 13.374 1.926 1.00 65.69 90 ASN A N 1
ATOM 707 C CA . ASN A 1 90 ? 11.204 13.105 1.910 1.00 65.69 90 ASN A CA 1
ATOM 708 C C . ASN A 1 90 ? 10.764 12.473 0.569 1.00 65.69 90 ASN A C 1
ATOM 710 O O . ASN A 1 90 ? 9.780 12.871 -0.053 1.00 65.69 90 ASN A O 1
ATOM 714 N N . ILE A 1 91 ? 11.600 11.553 0.081 1.00 73.88 91 ILE A N 1
ATOM 715 C CA . ILE A 1 91 ? 11.387 10.772 -1.135 1.00 73.88 91 ILE A CA 1
ATOM 716 C C . ILE A 1 91 ? 11.088 9.351 -0.685 1.00 73.88 91 ILE A C 1
ATOM 718 O O . ILE A 1 91 ? 11.831 8.789 0.125 1.00 73.88 91 ILE A O 1
ATOM 722 N N . PHE A 1 92 ? 10.017 8.783 -1.218 1.00 76.25 92 PHE A N 1
ATOM 723 C CA . PHE A 1 92 ? 9.581 7.433 -0.916 1.00 76.25 92 PHE A CA 1
ATOM 724 C C . PHE A 1 92 ? 9.941 6.504 -2.059 1.00 76.25 92 PHE A C 1
ATOM 726 O O . PHE A 1 92 ? 9.746 6.851 -3.220 1.00 76.25 92 PHE A O 1
ATOM 733 N N . THR A 1 93 ? 10.440 5.322 -1.715 1.00 77.62 93 THR A N 1
ATOM 734 C CA . THR A 1 93 ? 10.529 4.193 -2.638 1.00 77.62 93 THR A CA 1
ATOM 735 C C . THR A 1 93 ? 9.350 3.272 -2.383 1.00 77.62 93 THR A C 1
ATOM 737 O O . THR A 1 93 ? 9.138 2.819 -1.254 1.00 77.62 93 THR A O 1
ATOM 740 N N . VAL A 1 94 ? 8.587 3.012 -3.436 1.00 81.25 94 VAL A N 1
ATOM 741 C CA . VAL A 1 94 ? 7.379 2.192 -3.392 1.00 81.25 94 VAL A CA 1
ATOM 742 C C . VAL A 1 94 ? 7.709 0.789 -3.847 1.00 81.25 94 VAL A C 1
ATOM 744 O O . VAL A 1 94 ? 8.396 0.614 -4.850 1.00 81.25 94 VAL A O 1
ATOM 747 N N . TRP A 1 95 ? 7.218 -0.205 -3.118 1.00 81.50 95 TRP A N 1
ATOM 748 C CA . TRP A 1 95 ? 7.248 -1.581 -3.589 1.00 81.50 95 TRP A CA 1
ATOM 749 C C . TRP A 1 95 ? 6.007 -2.354 -3.171 1.00 81.50 95 TRP A C 1
ATOM 751 O O . TRP A 1 95 ? 5.480 -2.174 -2.068 1.00 81.50 95 TRP A O 1
ATOM 761 N N . HIS A 1 96 ? 5.511 -3.200 -4.064 1.00 84.88 96 HIS A N 1
ATOM 762 C CA . HIS A 1 96 ? 4.277 -3.949 -3.842 1.00 84.88 96 HIS A CA 1
ATOM 763 C C . HIS A 1 96 ? 4.587 -5.374 -3.361 1.00 84.88 96 HIS A C 1
ATOM 765 O O . HIS A 1 96 ? 5.529 -6.025 -3.818 1.00 84.88 96 HIS A O 1
ATOM 771 N N . THR A 1 97 ? 3.801 -5.858 -2.404 1.00 76.88 97 THR A N 1
ATOM 772 C CA . THR A 1 97 ? 3.763 -7.266 -1.974 1.00 76.88 97 THR A CA 1
ATOM 773 C C . THR A 1 97 ? 2.692 -8.000 -2.771 1.00 76.88 97 THR A C 1
ATOM 775 O O . THR A 1 97 ? 1.665 -7.409 -3.108 1.00 76.88 97 THR A O 1
ATOM 778 N N . ARG A 1 98 ? 2.908 -9.289 -3.047 1.00 68.88 98 ARG A N 1
ATOM 779 C CA . ARG A 1 98 ? 1.920 -10.140 -3.731 1.00 68.88 98 ARG A CA 1
ATOM 780 C C . ARG A 1 98 ? 0.655 -10.377 -2.892 1.00 68.88 98 ARG A C 1
ATOM 782 O O . ARG A 1 98 ? 0.642 -10.129 -1.687 1.00 68.88 98 ARG A O 1
ATOM 789 N N . ASP A 1 99 ? -0.381 -10.884 -3.565 1.00 71.62 99 ASP A N 1
ATOM 790 C CA . ASP A 1 99 ? -1.699 -11.210 -3.006 1.00 71.62 99 ASP A CA 1
ATOM 791 C C . ASP A 1 99 ? -1.602 -11.945 -1.659 1.00 71.62 99 ASP A C 1
ATOM 793 O O . ASP A 1 99 ? -0.961 -12.995 -1.559 1.00 71.62 99 ASP A O 1
ATOM 797 N N . PHE A 1 100 ? -2.264 -11.411 -0.627 1.00 69.06 100 PHE A N 1
ATOM 798 C CA . PHE A 1 100 ? -2.291 -12.016 0.707 1.00 69.06 100 PHE A CA 1
ATOM 799 C C . PHE A 1 100 ? -3.723 -12.216 1.239 1.00 69.06 100 PHE A C 1
ATOM 801 O O . PHE A 1 100 ? -4.627 -11.437 0.917 1.00 69.06 100 PHE A O 1
ATOM 808 N N . PRO A 1 101 ? -3.957 -13.246 2.075 1.00 65.12 101 PRO A N 1
ATOM 809 C CA . PRO A 1 101 ? -5.266 -13.494 2.674 1.00 65.12 101 PRO A CA 1
ATOM 810 C C . PRO A 1 101 ? -5.573 -12.531 3.837 1.00 65.12 101 PRO A C 1
ATOM 812 O O . PRO A 1 101 ? -4.710 -12.209 4.649 1.00 65.12 101 PRO A O 1
ATOM 815 N N . LEU A 1 102 ? -6.837 -12.104 3.958 1.00 67.56 102 LEU A N 1
ATOM 816 C CA . LEU A 1 102 ? -7.364 -11.337 5.104 1.00 67.56 102 LEU A CA 1
ATOM 817 C C . LEU A 1 102 ? -7.942 -12.265 6.189 1.00 67.56 102 LEU A C 1
ATOM 819 O O . LEU A 1 102 ? -9.068 -12.090 6.650 1.00 67.56 102 LEU A O 1
ATOM 823 N N . ASP A 1 103 ? -7.198 -13.292 6.573 1.00 63.25 103 ASP A N 1
ATOM 824 C CA . ASP A 1 103 ? -7.653 -14.352 7.478 1.00 63.25 103 ASP A CA 1
ATOM 825 C C . ASP A 1 103 ? -7.459 -14.019 8.969 1.00 63.25 103 ASP A C 1
ATOM 827 O O . ASP A 1 103 ? -8.267 -14.428 9.805 1.00 63.25 103 ASP A O 1
ATOM 831 N N . ALA A 1 104 ? -6.436 -13.234 9.319 1.00 64.62 104 ALA A N 1
ATOM 832 C CA . ALA A 1 104 ? -6.076 -12.932 10.709 1.00 64.62 104 ALA A CA 1
ATOM 833 C C . ALA A 1 104 ? -5.949 -11.425 11.002 1.00 64.62 104 ALA A C 1
ATOM 835 O O . ALA A 1 104 ? -4.890 -10.935 11.406 1.00 64.62 104 ALA A O 1
ATOM 836 N N . LEU A 1 105 ? -7.047 -10.682 10.836 1.00 76.50 105 LEU A N 1
ATOM 837 C CA . LEU A 1 105 ? -7.101 -9.252 11.157 1.00 76.50 105 LEU A CA 1
ATOM 838 C C . LEU A 1 105 ? -7.234 -9.008 12.665 1.00 76.50 105 LEU A C 1
ATOM 840 O O . LEU A 1 105 ? -8.174 -9.471 13.313 1.00 76.50 105 LEU A O 1
ATOM 844 N N . ALA A 1 106 ? -6.321 -8.216 13.224 1.00 79.38 106 ALA A N 1
ATOM 845 C CA . ALA A 1 106 ? -6.423 -7.723 14.595 1.00 79.38 106 ALA A CA 1
ATOM 846 C C . ALA A 1 106 ? -6.903 -6.268 14.609 1.00 79.38 106 ALA A C 1
ATOM 848 O O . ALA A 1 106 ? -6.664 -5.518 13.673 1.00 79.38 106 ALA A O 1
ATOM 849 N N . VAL A 1 107 ? -7.533 -5.829 15.699 1.00 84.75 107 VAL A N 1
ATOM 850 C CA . VAL A 1 107 ? -7.785 -4.399 15.935 1.00 84.75 107 VAL A CA 1
ATOM 851 C C . VAL A 1 107 ? -6.816 -3.915 17.000 1.00 84.75 107 VAL A C 1
ATOM 853 O O . VAL A 1 107 ? -6.734 -4.493 18.086 1.00 84.75 107 VAL A O 1
ATOM 856 N N . ARG A 1 108 ? -6.067 -2.857 16.694 1.00 85.00 108 ARG A N 1
ATOM 857 C CA . ARG A 1 108 ? -5.092 -2.246 17.600 1.00 85.00 108 ARG A CA 1
ATOM 858 C C . ARG A 1 108 ? -5.425 -0.776 17.784 1.00 85.00 108 ARG A C 1
ATOM 860 O O . ARG A 1 108 ? -5.786 -0.087 16.834 1.00 85.00 108 ARG A O 1
ATOM 867 N N . ARG A 1 109 ? -5.291 -0.291 19.017 1.00 86.31 109 ARG A N 1
ATOM 868 C CA . ARG A 1 109 ? -5.376 1.139 19.302 1.00 86.31 109 ARG A CA 1
ATOM 869 C C . ARG A 1 109 ? -3.999 1.761 19.112 1.00 86.31 109 ARG A C 1
ATOM 871 O O . ARG A 1 109 ? -3.022 1.226 19.632 1.00 86.31 109 ARG A O 1
ATOM 878 N N . ARG A 1 110 ? -3.926 2.851 18.354 1.00 85.38 110 ARG A N 1
ATOM 879 C CA . ARG A 1 110 ? -2.679 3.566 18.069 1.00 85.38 110 ARG A CA 1
ATOM 880 C C . ARG A 1 110 ? -2.880 5.069 18.183 1.00 85.38 110 ARG A C 1
ATOM 882 O O . ARG A 1 110 ? -3.947 5.581 17.844 1.00 85.38 110 ARG A O 1
ATOM 889 N N . ASP A 1 111 ? -1.839 5.745 18.652 1.00 84.69 111 ASP A N 1
ATOM 890 C CA . ASP A 1 111 ? -1.796 7.197 18.775 1.00 84.69 111 ASP A CA 1
ATOM 891 C C . ASP A 1 111 ? -1.069 7.804 17.579 1.00 84.69 111 ASP A C 1
ATOM 893 O O . ASP A 1 111 ? 0.016 7.368 17.196 1.00 84.69 111 ASP A O 1
ATOM 897 N N . TYR A 1 112 ? -1.676 8.832 16.997 1.00 82.00 112 TYR A N 1
ATOM 898 C CA . TYR A 1 112 ? -1.200 9.482 15.783 1.00 82.00 112 TYR A CA 1
ATOM 899 C C . TYR A 1 112 ? -1.009 10.974 16.020 1.00 82.00 112 TYR A C 1
ATOM 901 O O . TYR A 1 112 ? -1.838 11.619 16.668 1.00 82.00 112 TYR A O 1
ATOM 909 N N . GLN A 1 113 ? 0.072 11.532 15.471 1.00 73.88 113 GLN A N 1
ATOM 910 C CA . GLN A 1 113 ? 0.455 12.936 15.672 1.00 73.88 113 GLN A CA 1
ATOM 911 C C . GLN A 1 113 ? 0.373 13.809 14.404 1.00 73.88 113 GLN A C 1
ATOM 913 O O . GLN A 1 113 ? 0.466 15.032 14.531 1.00 73.88 113 GLN A O 1
ATOM 918 N N . SER A 1 114 ? 0.142 13.211 13.226 1.00 71.69 114 SER A N 1
ATOM 919 C CA . SER A 1 114 ? 0.043 13.889 11.919 1.00 71.69 114 SER A CA 1
ATOM 920 C C . SER A 1 114 ? -1.297 14.631 11.719 1.00 71.69 114 SER A C 1
ATOM 922 O O . SER A 1 114 ? -1.987 14.986 12.683 1.00 71.69 114 SER A O 1
ATOM 924 N N . ASN A 1 115 ? -1.713 14.862 10.465 1.00 77.00 115 ASN A N 1
ATOM 925 C CA . ASN A 1 115 ? -2.965 15.551 10.115 1.00 77.00 115 ASN A CA 1
ATOM 926 C C . ASN A 1 115 ? -4.214 14.855 10.689 1.00 77.00 115 ASN A C 1
ATOM 928 O O . ASN A 1 115 ? -5.233 15.493 10.977 1.00 77.00 115 ASN A O 1
ATOM 932 N N . ILE A 1 116 ? -4.125 13.548 10.933 1.00 83.12 116 ILE A N 1
ATOM 933 C CA . ILE A 1 116 ? -5.167 12.725 11.555 1.00 83.12 116 ILE A CA 1
ATOM 934 C C . ILE A 1 116 ? -4.932 12.495 13.057 1.00 83.12 116 ILE A C 1
ATOM 936 O O . ILE A 1 116 ? -5.248 11.431 13.584 1.00 83.12 116 ILE A O 1
ATOM 940 N N . ARG A 1 117 ? -4.416 13.506 13.773 1.00 85.75 117 ARG A N 1
ATOM 941 C CA . ARG A 1 117 ? -4.119 13.423 15.214 1.00 85.75 117 ARG A CA 1
ATOM 942 C C . ARG A 1 117 ? -5.264 12.833 16.048 1.00 85.75 117 ARG A C 1
ATOM 944 O O . ARG A 1 117 ? -6.388 13.352 15.996 1.00 85.75 117 ARG A O 1
ATOM 951 N N . GLY A 1 118 ? -4.943 11.820 16.853 1.00 88.38 118 GLY A N 1
ATOM 952 C CA . GLY A 1 118 ? -5.849 11.159 17.796 1.00 88.38 118 GLY A CA 1
ATOM 953 C C . GLY A 1 118 ? -5.436 9.722 18.126 1.00 88.38 118 GLY A C 1
ATOM 954 O O . GLY A 1 118 ? -4.437 9.229 17.611 1.00 88.38 118 GLY A O 1
ATOM 955 N N . SER A 1 119 ? -6.218 9.074 18.992 1.00 90.31 119 SER A N 1
ATOM 956 C CA . SER A 1 119 ? -6.041 7.673 19.387 1.00 90.31 119 SER A CA 1
ATOM 957 C C . SER A 1 119 ? -7.135 6.833 18.742 1.00 90.31 119 SER A C 1
ATOM 959 O O . SER A 1 119 ? -8.301 6.951 19.132 1.00 90.31 119 SER A O 1
ATOM 961 N N . TRP A 1 120 ? -6.783 6.022 17.746 1.00 92.06 120 TRP A N 1
ATOM 962 C CA . TRP A 1 120 ? -7.748 5.346 16.878 1.00 92.06 120 TRP A CA 1
ATOM 963 C C . TRP A 1 120 ? -7.637 3.830 16.958 1.00 92.06 120 TRP A C 1
ATOM 965 O O . TRP A 1 120 ? -6.538 3.286 17.057 1.00 92.06 120 TRP A O 1
ATOM 975 N N . ALA A 1 121 ? -8.782 3.150 16.889 1.00 89.50 121 ALA A N 1
ATOM 976 C CA . ALA A 1 121 ? -8.846 1.710 16.688 1.00 89.50 121 ALA A CA 1
ATOM 977 C C . ALA A 1 121 ? -8.712 1.410 15.188 1.00 89.50 121 ALA A C 1
ATOM 979 O O . ALA A 1 121 ? -9.611 1.709 14.400 1.00 89.50 121 ALA A O 1
ATOM 980 N N . VAL A 1 122 ? -7.590 0.817 14.792 1.00 88.06 122 VAL A N 1
ATOM 981 C CA . VAL A 1 122 ? -7.285 0.479 13.398 1.00 88.06 122 VAL A CA 1
ATOM 982 C C . VAL A 1 122 ? -7.108 -1.019 13.212 1.00 88.06 122 VAL A C 1
ATOM 984 O O . VAL A 1 122 ? -6.639 -1.719 14.114 1.00 88.06 122 VAL A O 1
ATOM 987 N N . GLY A 1 123 ? -7.512 -1.501 12.039 1.00 84.12 123 GLY A N 1
ATOM 988 C CA . GLY A 1 123 ? -7.202 -2.850 11.592 1.00 84.12 123 GLY A CA 1
ATOM 989 C C . GLY A 1 123 ? -5.698 -3.011 11.408 1.00 84.12 123 GLY A C 1
ATOM 990 O O . GLY A 1 123 ? -5.020 -2.124 10.898 1.00 84.12 123 GLY A O 1
ATOM 991 N N . ASP A 1 124 ? -5.177 -4.139 11.856 1.00 77.12 124 ASP A N 1
ATOM 992 C CA . ASP A 1 124 ? -3.793 -4.534 11.704 1.00 77.12 124 ASP A CA 1
ATOM 993 C C . ASP A 1 124 ? -3.772 -5.876 10.978 1.00 77.12 124 ASP A C 1
ATOM 995 O O . ASP A 1 124 ? -4.216 -6.895 11.515 1.00 77.12 124 ASP A O 1
ATOM 999 N N . ILE A 1 125 ? -3.289 -5.838 9.739 1.00 69.88 125 ILE A N 1
ATOM 1000 C CA . ILE A 1 125 ? -3.148 -7.008 8.869 1.00 69.88 125 ILE A CA 1
ATOM 1001 C C . ILE A 1 125 ? -1.871 -7.791 9.213 1.00 69.88 125 ILE A C 1
ATOM 1003 O O . ILE A 1 125 ? -1.668 -8.915 8.766 1.00 69.88 125 ILE A O 1
ATOM 1007 N N . THR A 1 126 ? -0.990 -7.238 10.055 1.00 61.03 126 THR A N 1
ATOM 1008 C CA . THR A 1 126 ? 0.334 -7.807 10.298 1.00 61.03 126 THR A CA 1
ATOM 1009 C C . THR A 1 126 ? 0.317 -9.003 11.257 1.00 61.03 126 THR A C 1
ATOM 1011 O O . THR A 1 126 ? 0.813 -8.951 12.388 1.00 61.03 126 THR A O 1
ATOM 1014 N N . SER A 1 127 ? -0.222 -10.132 10.791 1.00 61.22 127 SER A N 1
ATOM 1015 C CA . SER A 1 127 ? -0.054 -11.426 11.452 1.00 61.22 127 SER A CA 1
ATOM 1016 C C . SER A 1 127 ? 1.442 -11.806 11.504 1.00 61.22 127 SER A C 1
ATOM 1018 O O . SER A 1 127 ? 2.226 -11.385 10.648 1.00 61.22 127 SER A O 1
ATOM 1020 N N . PRO A 1 128 ? 1.903 -12.592 12.495 1.00 57.16 128 PRO A N 1
ATOM 1021 C CA . PRO A 1 128 ? 3.296 -13.044 12.545 1.00 57.16 128 PRO A CA 1
ATOM 1022 C C . PRO A 1 128 ? 3.745 -13.815 11.293 1.00 57.16 128 PRO A C 1
ATOM 1024 O O . PRO A 1 128 ? 4.913 -13.732 10.920 1.00 57.16 128 PRO A O 1
ATOM 1027 N N . GLN A 1 129 ? 2.831 -14.542 10.640 1.00 57.94 129 GLN A N 1
ATOM 1028 C CA . GLN A 1 129 ? 3.093 -15.234 9.373 1.00 57.94 129 GLN A CA 1
ATOM 1029 C C . GLN A 1 129 ? 3.242 -14.234 8.223 1.00 57.94 129 GLN A C 1
ATOM 1031 O O . GLN A 1 129 ? 4.219 -14.296 7.482 1.00 57.94 129 GLN A O 1
ATOM 1036 N N . PHE A 1 130 ? 2.352 -13.245 8.159 1.00 63.69 130 PHE A N 1
ATOM 1037 C CA . PHE A 1 130 ? 2.411 -12.171 7.176 1.00 63.69 130 PHE A CA 1
ATOM 1038 C C . PHE A 1 130 ? 3.700 -11.345 7.301 1.00 63.69 130 PHE A C 1
ATOM 1040 O O . PHE A 1 130 ? 4.374 -11.085 6.311 1.00 63.69 130 PHE A O 1
ATOM 1047 N N . LYS A 1 131 ? 4.138 -11.014 8.525 1.00 64.88 131 LYS A N 1
ATOM 1048 C CA . LYS A 1 131 ? 5.422 -10.320 8.754 1.00 64.88 131 LYS A CA 1
ATOM 1049 C C . LYS A 1 131 ? 6.632 -11.111 8.247 1.00 64.88 131 LYS A C 1
ATOM 1051 O O . LYS A 1 131 ? 7.582 -10.495 7.769 1.00 64.88 131 LYS A O 1
ATOM 1056 N N . ARG A 1 132 ? 6.613 -12.447 8.354 1.00 64.62 132 ARG A N 1
ATOM 1057 C CA . ARG A 1 132 ? 7.672 -13.311 7.801 1.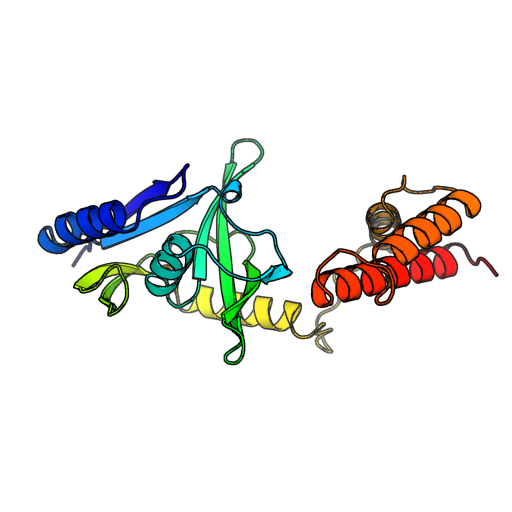00 64.62 132 ARG A CA 1
ATOM 1058 C C . ARG A 1 132 ? 7.660 -13.275 6.277 1.00 64.62 132 ARG A C 1
ATOM 1060 O O . ARG A 1 132 ? 8.694 -12.978 5.699 1.00 64.62 132 ARG A O 1
ATOM 1067 N N . GLN A 1 133 ? 6.493 -13.447 5.656 1.00 64.81 133 GLN A N 1
ATOM 1068 C CA . GLN A 1 133 ? 6.348 -13.376 4.200 1.00 64.81 133 GLN A CA 1
ATOM 1069 C C . GLN A 1 133 ? 6.808 -12.021 3.640 1.00 64.81 133 GLN A C 1
ATOM 1071 O O . GLN A 1 133 ? 7.591 -11.983 2.699 1.00 64.81 133 GLN A O 1
ATOM 1076 N N . ILE A 1 134 ? 6.410 -10.910 4.269 1.00 63.81 134 ILE A N 1
ATOM 1077 C CA . ILE A 1 134 ? 6.855 -9.556 3.901 1.00 63.81 134 ILE A CA 1
ATOM 1078 C C . ILE A 1 134 ? 8.377 -9.411 4.026 1.00 63.81 134 ILE A C 1
ATOM 1080 O O . ILE A 1 134 ? 9.013 -8.799 3.171 1.00 63.81 134 ILE A O 1
ATOM 1084 N N . SER A 1 135 ? 8.976 -9.956 5.089 1.00 62.91 135 SER A N 1
ATOM 1085 C CA . SER A 1 135 ? 10.430 -9.942 5.278 1.00 62.91 135 SER A CA 1
ATOM 1086 C C . SER A 1 135 ? 11.149 -10.755 4.201 1.00 62.91 135 SER A C 1
ATOM 1088 O O . SER A 1 135 ? 12.166 -10.297 3.680 1.00 62.91 135 SER A O 1
ATOM 1090 N N . ASP A 1 136 ? 10.620 -11.928 3.856 1.00 64.44 136 ASP A N 1
ATOM 1091 C CA . ASP A 1 136 ? 11.172 -12.807 2.828 1.00 64.44 136 ASP A CA 1
ATOM 1092 C C . ASP A 1 136 ? 11.055 -12.163 1.438 1.00 64.44 136 ASP A C 1
ATOM 1094 O O . ASP A 1 136 ? 12.045 -12.094 0.713 1.00 64.44 136 ASP A O 1
ATOM 1098 N N . GLU A 1 137 ? 9.899 -11.591 1.088 1.00 61.41 137 GLU A N 1
ATOM 1099 C CA . GLU A 1 137 ? 9.684 -10.869 -0.176 1.00 61.41 137 GLU A CA 1
ATOM 1100 C C . GLU A 1 137 ? 10.555 -9.609 -0.274 1.00 61.41 137 GLU A C 1
ATOM 1102 O O . GLU A 1 137 ? 11.224 -9.389 -1.285 1.00 61.41 137 GLU A O 1
ATOM 1107 N N . ARG A 1 138 ? 10.656 -8.814 0.798 1.00 61.34 138 ARG A N 1
ATOM 1108 C CA . ARG A 1 138 ? 11.569 -7.660 0.853 1.00 61.34 138 ARG A CA 1
ATOM 1109 C C . ARG A 1 138 ? 13.023 -8.094 0.684 1.00 61.34 138 ARG A C 1
ATOM 1111 O O . ARG A 1 138 ? 13.792 -7.392 0.025 1.00 61.34 138 ARG A O 1
ATOM 1118 N N . ALA A 1 139 ? 13.411 -9.227 1.274 1.00 58.56 139 ALA A N 1
ATOM 1119 C CA . ALA A 1 139 ? 14.740 -9.796 1.096 1.00 58.56 139 ALA A CA 1
ATOM 1120 C C . ALA A 1 139 ? 14.971 -10.242 -0.356 1.00 58.56 139 ALA A C 1
ATOM 1122 O O . ALA A 1 139 ? 16.050 -9.959 -0.865 1.00 58.56 139 ALA A O 1
ATOM 1123 N N . GLN A 1 140 ? 13.977 -10.849 -1.026 1.00 58.88 140 GLN A N 1
ATOM 1124 C CA . GLN A 1 140 ? 14.021 -11.228 -2.454 1.00 58.88 140 GLN A CA 1
ATOM 1125 C C . GLN A 1 140 ? 14.141 -10.020 -3.390 1.00 58.88 140 GLN A C 1
ATOM 1127 O O . GLN A 1 140 ? 14.783 -10.106 -4.437 1.00 58.88 140 GLN A O 1
ATOM 1132 N N . GLN A 1 141 ? 13.493 -8.907 -3.038 1.00 57.12 141 GLN A N 1
ATOM 1133 C CA . GLN A 1 141 ? 13.473 -7.691 -3.850 1.00 57.12 141 GLN A CA 1
ATOM 1134 C C . GLN A 1 141 ? 14.736 -6.837 -3.659 1.00 57.12 141 GLN A C 1
ATOM 1136 O O . GLN A 1 141 ? 15.314 -6.368 -4.636 1.00 57.12 141 GLN A O 1
ATOM 1141 N N . ARG A 1 142 ? 15.194 -6.629 -2.411 1.00 48.06 142 ARG A N 1
ATOM 1142 C CA . ARG A 1 142 ? 16.392 -5.812 -2.107 1.00 48.06 142 ARG A CA 1
ATOM 1143 C C . ARG A 1 142 ? 17.692 -6.499 -2.480 1.00 48.06 142 ARG A C 1
ATOM 1145 O O . ARG A 1 142 ? 18.633 -5.860 -2.943 1.00 48.06 142 ARG A O 1
ATOM 1152 N N . PHE A 1 143 ? 17.759 -7.789 -2.214 1.00 44.03 143 PHE A N 1
ATOM 1153 C CA . PHE A 1 143 ? 18.878 -8.616 -2.586 1.00 44.03 143 PHE A CA 1
ATOM 1154 C C . PHE A 1 143 ? 18.305 -9.555 -3.625 1.00 44.03 143 PHE A C 1
ATOM 1156 O O . PHE A 1 143 ? 17.384 -10.294 -3.311 1.00 44.03 143 PHE A O 1
ATOM 1163 N N . HIS A 1 144 ? 18.833 -9.573 -4.847 1.00 44.09 144 HIS A N 1
ATOM 1164 C CA . HIS A 1 144 ? 18.643 -10.735 -5.710 1.00 44.09 144 HIS A CA 1
ATOM 1165 C C . HIS A 1 144 ? 19.284 -11.943 -5.012 1.00 44.09 144 HIS A C 1
ATOM 1167 O O . HIS A 1 144 ? 20.383 -12.373 -5.366 1.00 44.09 144 HIS A O 1
ATOM 1173 N N . TYR A 1 145 ? 18.658 -12.464 -3.959 1.00 36.47 145 TYR A N 1
ATOM 1174 C CA . TYR A 1 145 ? 19.106 -13.670 -3.327 1.00 36.47 145 TYR A CA 1
ATOM 1175 C C . TYR A 1 145 ? 18.737 -14.772 -4.318 1.00 36.47 145 TYR A C 1
ATOM 1177 O O . TYR A 1 145 ? 17.593 -15.172 -4.493 1.00 36.47 145 TYR A O 1
ATOM 1185 N N . ARG A 1 146 ? 19.747 -15.272 -5.022 1.00 37.50 146 ARG A N 1
ATOM 1186 C CA . ARG A 1 146 ? 19.845 -16.716 -5.162 1.00 37.50 146 ARG A CA 1
ATOM 1187 C C . ARG A 1 146 ? 20.321 -17.198 -3.809 1.00 37.50 146 ARG A C 1
ATOM 1189 O O . ARG A 1 146 ? 21.506 -17.121 -3.493 1.00 37.50 146 ARG A O 1
ATOM 1196 N N . THR A 1 147 ? 19.395 -17.637 -2.971 1.00 36.97 147 THR A N 1
ATOM 1197 C CA . THR A 1 147 ? 19.762 -18.407 -1.790 1.00 36.97 147 THR A CA 1
ATOM 1198 C C . THR A 1 147 ? 20.471 -19.621 -2.344 1.00 36.97 147 THR A C 1
ATOM 1200 O O . THR A 1 147 ? 19.991 -20.251 -3.284 1.00 36.97 147 THR A O 1
ATOM 1203 N N . ARG A 1 148 ? 21.631 -19.933 -1.775 1.00 42.19 148 ARG A N 1
ATOM 1204 C CA . ARG A 1 148 ? 22.540 -20.998 -2.219 1.00 42.19 148 ARG A CA 1
ATOM 1205 C C . ARG A 1 148 ? 21.904 -22.406 -2.249 1.00 42.19 148 ARG A C 1
ATOM 1207 O O . ARG A 1 148 ? 22.606 -23.357 -2.562 1.00 42.19 148 ARG A O 1
ATOM 1214 N N . GLY A 1 149 ? 20.614 -22.532 -1.922 1.00 42.31 149 GLY A N 1
ATOM 1215 C CA . GLY A 1 149 ? 19.844 -23.772 -1.897 1.00 42.31 149 GLY A CA 1
ATOM 1216 C C . GLY A 1 149 ? 18.373 -23.668 -2.328 1.00 42.31 149 GLY A C 1
ATOM 1217 O O . GLY A 1 149 ? 17.687 -24.679 -2.250 1.00 42.31 149 GLY A O 1
ATOM 1218 N N . THR A 1 150 ? 17.870 -22.521 -2.808 1.00 42.19 150 THR A N 1
ATOM 1219 C CA . THR A 1 150 ? 16.583 -22.538 -3.529 1.00 42.19 150 THR A CA 1
ATOM 1220 C C . THR A 1 150 ? 16.929 -22.878 -4.965 1.00 42.19 150 THR A C 1
ATOM 1222 O O . THR A 1 150 ? 17.533 -22.052 -5.654 1.00 42.19 150 THR A O 1
ATOM 1225 N N . GLN A 1 151 ? 16.621 -24.098 -5.413 1.00 43.41 151 GLN A N 1
ATOM 1226 C CA . GLN A 1 151 ? 16.549 -24.343 -6.850 1.00 43.41 151 GLN A CA 1
ATOM 1227 C C . GLN A 1 151 ? 15.579 -23.290 -7.374 1.00 43.41 151 GLN A C 1
ATOM 1229 O O . GLN A 1 151 ? 14.414 -23.269 -6.972 1.00 43.41 151 GLN A O 1
ATOM 1234 N N . ALA A 1 152 ? 16.085 -22.345 -8.173 1.00 43.66 152 ALA A N 1
ATOM 1235 C CA . ALA A 1 152 ? 15.207 -21.542 -8.999 1.00 43.66 152 ALA A CA 1
ATOM 1236 C C . ALA A 1 152 ? 14.262 -22.553 -9.641 1.00 43.66 152 ALA A C 1
ATOM 1238 O O . ALA A 1 152 ? 14.752 -23.552 -10.170 1.00 43.66 152 ALA A O 1
ATOM 1239 N N . LEU A 1 153 ? 12.944 -22.354 -9.531 1.00 41.03 153 LEU A N 1
ATOM 1240 C CA . LEU A 1 153 ? 12.045 -23.040 -10.449 1.00 41.03 153 LEU A CA 1
ATOM 1241 C C . LEU A 1 153 ? 12.705 -22.856 -11.810 1.00 41.03 153 LEU A C 1
ATOM 1243 O O . LEU A 1 153 ? 13.022 -21.712 -12.156 1.00 41.03 153 LEU A O 1
ATOM 1247 N N . ASP A 1 154 ? 13.067 -23.956 -12.466 1.00 44.34 154 ASP A N 1
ATOM 1248 C CA . ASP A 1 154 ? 13.687 -23.930 -13.781 1.00 44.34 154 ASP A CA 1
ATOM 1249 C C . ASP A 1 154 ? 12.627 -23.373 -14.728 1.00 44.34 154 ASP A C 1
ATOM 1251 O O . ASP A 1 154 ? 11.951 -24.110 -15.437 1.00 44.34 154 ASP A O 1
ATOM 1255 N N . VAL A 1 155 ? 12.427 -22.051 -14.676 1.00 45.44 155 VAL A N 1
ATOM 1256 C CA . VAL A 1 155 ? 11.660 -21.279 -15.634 1.00 45.44 155 VAL A CA 1
ATOM 1257 C C . VAL A 1 155 ? 12.371 -21.603 -16.932 1.00 45.44 155 VAL A C 1
ATOM 1259 O O . VAL A 1 155 ? 13.545 -21.212 -17.064 1.00 45.44 155 VAL A O 1
ATOM 1262 N N . PRO A 1 156 ? 11.743 -22.386 -17.830 1.00 55.28 156 PRO A N 1
ATOM 1263 C CA . PRO A 1 156 ? 12.416 -22.901 -19.004 1.00 55.28 156 PRO A CA 1
ATOM 1264 C C . PRO A 1 156 ? 13.095 -21.733 -19.702 1.00 55.28 156 PRO A C 1
ATOM 1266 O O . PRO A 1 156 ? 12.522 -20.644 -19.766 1.00 55.28 156 PRO A O 1
ATOM 1269 N N . ALA A 1 157 ? 14.314 -21.921 -20.212 1.00 55.50 157 ALA A N 1
ATOM 1270 C CA . ALA A 1 157 ? 15.075 -20.830 -20.827 1.00 55.50 157 ALA A CA 1
ATOM 1271 C C . ALA A 1 157 ? 14.217 -20.011 -21.817 1.00 55.50 157 ALA A C 1
ATOM 1273 O O . ALA A 1 157 ? 14.343 -18.791 -21.877 1.00 55.50 157 ALA A O 1
ATOM 1274 N N . ALA A 1 158 ? 13.279 -20.678 -22.505 1.00 55.88 158 ALA A N 1
ATOM 1275 C CA . ALA A 1 158 ? 12.257 -20.094 -23.371 1.00 55.88 158 ALA A CA 1
ATOM 1276 C C . ALA A 1 158 ? 11.432 -18.954 -22.734 1.00 55.88 158 ALA A C 1
ATOM 1278 O O . ALA A 1 158 ? 11.244 -17.914 -23.363 1.00 55.88 158 ALA A O 1
ATOM 1279 N N . GLU A 1 159 ? 10.979 -19.101 -21.491 1.00 57.72 159 GLU A N 1
ATOM 1280 C CA . GLU A 1 159 ? 10.147 -18.113 -20.796 1.00 57.72 159 GLU A CA 1
ATOM 1281 C C . GLU A 1 159 ? 10.985 -16.918 -20.302 1.00 57.72 159 GLU A C 1
ATOM 1283 O O . GLU A 1 159 ? 10.558 -15.767 -20.402 1.00 57.72 159 GLU A O 1
ATOM 1288 N N . GLN A 1 160 ? 12.249 -17.149 -19.923 1.00 59.31 160 GLN A N 1
ATOM 1289 C CA . GLN A 1 160 ? 13.201 -16.072 -19.598 1.00 59.31 160 GLN A CA 1
ATOM 1290 C C . GLN A 1 160 ? 13.586 -15.232 -20.824 1.00 59.31 160 GLN A C 1
ATOM 1292 O O . GLN A 1 160 ? 13.841 -14.032 -20.709 1.00 59.31 160 GLN A O 1
ATOM 1297 N N . ILE A 1 161 ? 13.645 -15.858 -22.002 1.00 74.81 161 ILE A N 1
ATOM 1298 C CA . ILE A 1 161 ? 13.911 -15.173 -23.270 1.00 74.81 161 ILE A CA 1
ATOM 1299 C C . ILE A 1 161 ? 12.687 -14.370 -23.700 1.00 74.81 161 ILE A C 1
ATOM 1301 O O . ILE A 1 161 ? 1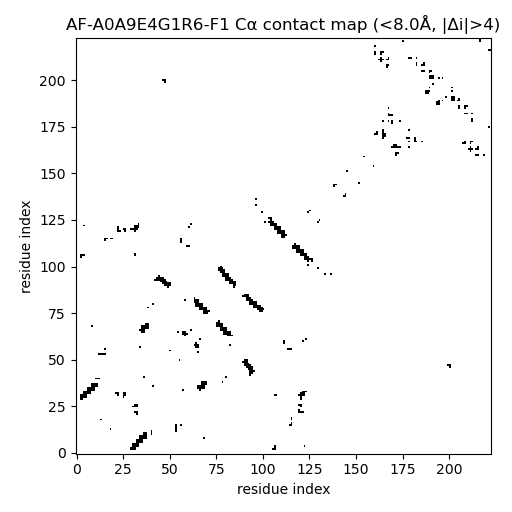2.846 -13.227 -24.113 1.00 74.81 161 ILE A O 1
ATOM 1305 N N . SER A 1 162 ? 11.486 -14.936 -23.563 1.00 72.25 162 SER A N 1
ATOM 1306 C CA . SER A 1 162 ? 10.222 -14.238 -23.824 1.00 72.25 162 SER A CA 1
ATOM 1307 C C . SER A 1 162 ? 10.120 -12.940 -23.013 1.00 72.25 162 SER A C 1
ATOM 1309 O O . SER A 1 162 ? 9.940 -11.865 -23.585 1.00 72.25 162 SER A O 1
ATOM 1311 N N . ALA A 1 163 ? 10.388 -13.008 -21.704 1.00 70.75 163 ALA A N 1
ATOM 1312 C CA . ALA A 1 163 ? 10.422 -11.833 -20.833 1.00 70.75 163 ALA A CA 1
ATOM 1313 C C . ALA A 1 163 ? 11.454 -10.774 -21.275 1.00 70.75 163 ALA A C 1
ATOM 1315 O O . ALA A 1 163 ? 11.2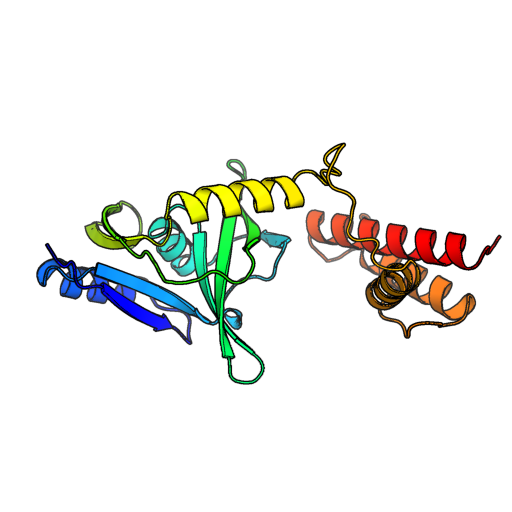13 -9.580 -21.123 1.00 70.75 163 ALA A O 1
ATOM 1316 N N . ALA A 1 164 ? 12.585 -11.182 -21.864 1.00 77.81 164 ALA A N 1
ATOM 1317 C CA . ALA A 1 164 ? 13.581 -10.247 -22.386 1.00 77.81 164 ALA A CA 1
ATOM 1318 C C . ALA A 1 164 ? 13.104 -9.500 -23.648 1.00 77.81 164 ALA A C 1
ATOM 1320 O O . ALA A 1 164 ? 13.448 -8.333 -23.819 1.00 77.81 164 ALA A O 1
ATOM 1321 N N . TYR A 1 165 ? 12.303 -10.129 -24.517 1.00 80.94 165 TYR A N 1
ATOM 1322 C CA . TYR A 1 165 ? 11.681 -9.429 -25.653 1.00 80.94 165 TYR A CA 1
ATOM 1323 C C . TYR A 1 165 ? 10.629 -8.423 -25.170 1.00 80.94 165 TYR A C 1
ATOM 1325 O O . TYR A 1 165 ? 10.625 -7.280 -25.620 1.00 80.94 165 TYR A O 1
ATOM 1333 N N . LEU A 1 166 ? 9.818 -8.807 -24.180 1.00 79.06 166 LEU A N 1
ATOM 1334 C CA . LEU A 1 166 ? 8.823 -7.919 -23.571 1.00 79.06 166 LEU A CA 1
ATOM 1335 C C . LEU A 1 166 ? 9.463 -6.704 -22.882 1.00 79.06 166 LEU A C 1
ATOM 1337 O O . LEU A 1 166 ? 8.967 -5.593 -23.029 1.00 79.06 166 LEU A O 1
ATOM 1341 N N . ALA A 1 167 ? 10.598 -6.885 -22.198 1.00 79.88 167 ALA A N 1
ATOM 1342 C CA . ALA A 1 167 ? 11.353 -5.790 -21.579 1.00 79.88 167 ALA A CA 1
ATOM 1343 C C . ALA A 1 167 ? 11.951 -4.796 -22.598 1.00 79.88 167 ALA A C 1
ATOM 1345 O O . ALA A 1 167 ? 12.270 -3.663 -22.244 1.00 79.88 167 ALA A O 1
ATOM 1346 N N . LEU A 1 168 ? 12.113 -5.216 -23.857 1.00 85.38 168 LEU A N 1
ATOM 1347 C CA . LEU A 1 168 ? 12.486 -4.351 -24.978 1.00 85.38 168 LEU A CA 1
ATOM 1348 C C . LEU A 1 168 ? 11.267 -3.829 -25.759 1.00 85.38 168 LEU A C 1
ATOM 1350 O O . LEU A 1 168 ? 11.457 -3.199 -26.796 1.00 85.38 168 LEU A O 1
ATOM 1354 N N . GLU A 1 169 ? 10.046 -4.083 -25.274 1.00 85.31 169 GLU A N 1
ATOM 1355 C CA . GLU A 1 169 ? 8.772 -3.668 -25.880 1.00 85.31 169 GLU A CA 1
ATOM 1356 C C . GLU A 1 169 ? 8.592 -4.159 -27.327 1.00 85.31 169 GLU A C 1
ATOM 1358 O O . GLU A 1 169 ? 8.069 -3.457 -28.192 1.00 85.31 169 GLU A O 1
ATOM 1363 N N . ILE A 1 170 ? 9.048 -5.381 -27.607 1.00 84.00 170 ILE A N 1
ATOM 1364 C CA . ILE A 1 170 ? 9.005 -6.001 -28.936 1.00 84.00 170 ILE A CA 1
ATOM 1365 C C . ILE A 1 170 ? 8.439 -7.417 -28.867 1.00 84.00 170 ILE A C 1
ATOM 1367 O O . ILE A 1 170 ? 8.467 -8.077 -27.828 1.00 84.00 170 ILE A O 1
ATOM 1371 N N . GLU A 1 171 ? 7.951 -7.904 -30.006 1.00 75.62 171 GLU A N 1
ATOM 1372 C CA . GLU A 1 171 ? 7.416 -9.258 -30.102 1.00 75.62 171 GLU A CA 1
ATOM 1373 C C . GLU A 1 171 ? 8.482 -10.328 -29.842 1.00 75.62 171 GLU A C 1
ATOM 1375 O O . GLU A 1 171 ? 9.655 -10.216 -30.225 1.00 75.62 171 GLU A O 1
ATOM 1380 N N . VAL A 1 172 ? 8.046 -11.412 -29.202 1.00 76.00 172 VAL A N 1
ATOM 1381 C CA . VAL A 1 172 ? 8.890 -12.564 -28.899 1.00 76.00 172 VAL A CA 1
ATOM 1382 C C . VAL A 1 172 ? 9.351 -13.203 -30.206 1.00 76.00 172 VAL A C 1
ATOM 1384 O O . VAL A 1 172 ? 8.550 -13.692 -30.995 1.00 76.00 172 VAL A O 1
ATOM 1387 N N . GLY A 1 173 ? 10.666 -13.226 -30.426 1.00 76.19 173 GLY A N 1
ATOM 1388 C CA . GLY A 1 173 ? 11.251 -13.752 -31.662 1.00 76.19 173 GLY A CA 1
ATOM 1389 C C . GLY A 1 173 ? 11.545 -12.700 -32.731 1.00 76.19 173 GLY A C 1
ATOM 1390 O O . GLY A 1 173 ? 11.961 -13.076 -33.828 1.00 76.19 173 GLY A O 1
ATOM 1391 N N . ALA A 1 174 ? 11.407 -11.408 -32.413 1.00 82.56 174 ALA A N 1
ATOM 1392 C CA . ALA A 1 174 ? 11.853 -10.319 -33.274 1.00 82.56 174 ALA A CA 1
ATOM 1393 C C . ALA A 1 174 ? 13.317 -10.495 -33.739 1.00 82.56 174 ALA A C 1
ATOM 1395 O O . ALA A 1 174 ? 14.192 -10.966 -33.005 1.00 82.56 174 ALA A O 1
ATOM 1396 N N . GLY A 1 175 ? 13.589 -10.105 -34.987 1.00 84.25 175 GLY A N 1
ATOM 1397 C CA . GLY A 1 175 ? 14.909 -10.239 -35.605 1.00 84.25 175 GLY A CA 1
ATOM 1398 C C . GLY A 1 175 ? 15.984 -9.345 -34.970 1.00 84.25 175 GLY A C 1
ATOM 1399 O O . GLY A 1 175 ? 15.694 -8.366 -34.285 1.00 84.25 175 GLY A O 1
ATOM 1400 N N . GLN A 1 176 ? 17.257 -9.641 -35.256 1.00 87.50 176 GLN A N 1
ATOM 1401 C CA . GLN A 1 176 ? 18.412 -8.920 -34.698 1.00 87.50 176 GLN A CA 1
ATOM 1402 C C . GLN A 1 176 ? 18.355 -7.400 -34.909 1.00 87.50 176 GLN A C 1
ATOM 1404 O O . GLN A 1 176 ? 18.748 -6.642 -34.021 1.00 87.50 176 GLN A O 1
ATOM 1409 N N . ALA A 1 177 ? 17.880 -6.956 -36.076 1.00 85.88 177 ALA A N 1
ATOM 1410 C CA . ALA A 1 177 ? 17.739 -5.539 -36.392 1.00 85.88 177 ALA A CA 1
ATOM 1411 C C . ALA A 1 177 ? 16.740 -4.850 -35.448 1.00 85.88 177 ALA A C 1
ATOM 1413 O O . ALA A 1 177 ? 17.101 -3.861 -34.815 1.00 85.88 177 ALA A O 1
ATOM 1414 N N . ALA A 1 178 ? 15.553 -5.439 -35.267 1.00 86.44 178 ALA A N 1
ATOM 1415 C CA . ALA A 1 178 ? 14.510 -4.925 -34.381 1.00 86.44 178 ALA A CA 1
ATOM 1416 C C . ALA A 1 178 ? 14.965 -4.887 -32.913 1.00 86.44 178 ALA A C 1
ATOM 1418 O O . ALA A 1 178 ? 14.773 -3.886 -32.230 1.00 86.44 178 ALA A O 1
ATOM 1419 N N . VAL A 1 179 ? 15.659 -5.931 -32.443 1.00 88.69 179 VAL A N 1
ATOM 1420 C CA . VAL A 1 179 ? 16.197 -5.977 -31.071 1.00 88.69 179 VAL A CA 1
ATOM 1421 C C . VAL A 1 179 ? 17.261 -4.898 -30.838 1.00 88.69 179 VAL A C 1
ATOM 1423 O O . VAL A 1 179 ? 17.245 -4.217 -29.812 1.00 88.69 179 VAL A O 1
ATOM 1426 N N . LYS A 1 180 ? 18.184 -4.701 -31.790 1.00 88.38 180 LYS A N 1
ATOM 1427 C CA . LYS A 1 180 ? 19.208 -3.644 -31.704 1.00 88.38 180 LYS A CA 1
ATOM 1428 C C . LYS A 1 180 ? 18.596 -2.246 -31.780 1.00 88.38 180 LYS A C 1
ATOM 1430 O O . LYS A 1 180 ? 19.080 -1.337 -31.108 1.00 88.38 180 LYS A O 1
ATOM 1435 N N . GLU A 1 181 ? 17.570 -2.062 -32.600 1.00 89.88 181 GLU A N 1
ATOM 1436 C CA . GLU A 1 181 ? 16.874 -0.787 -32.751 1.00 89.88 181 GLU A CA 1
ATOM 1437 C C . GLU A 1 181 ? 16.093 -0.417 -31.486 1.00 89.88 181 GLU A C 1
ATOM 1439 O O . GLU A 1 181 ? 16.289 0.680 -30.958 1.00 89.88 181 GLU A O 1
ATOM 1444 N N . ALA A 1 182 ? 15.310 -1.354 -30.943 1.00 88.69 182 ALA A N 1
ATOM 1445 C CA . ALA A 1 182 ? 14.579 -1.187 -29.689 1.00 88.69 182 ALA A CA 1
ATOM 1446 C C . ALA A 1 182 ? 15.525 -0.877 -28.522 1.00 88.69 182 ALA A C 1
ATOM 1448 O O . ALA A 1 182 ? 15.333 0.114 -27.816 1.00 88.69 182 ALA A O 1
ATOM 1449 N N . PHE A 1 183 ? 16.624 -1.63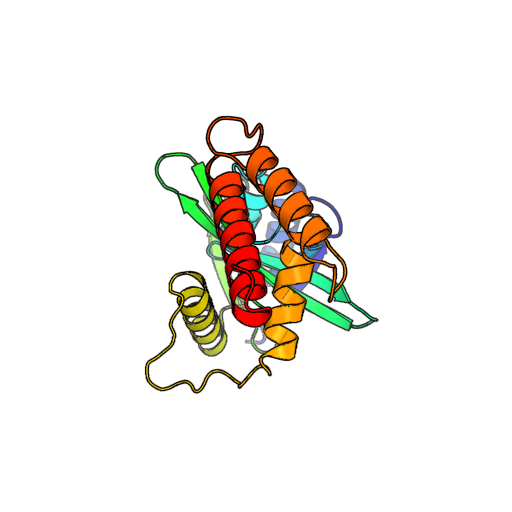4 -28.395 1.00 90.50 183 PHE A N 1
ATOM 1450 C CA . PHE A 1 183 ? 17.661 -1.357 -27.401 1.00 90.50 183 PHE A CA 1
ATOM 1451 C C . PHE A 1 183 ? 18.217 0.065 -27.541 1.00 90.50 183 PHE A C 1
ATOM 1453 O O . PHE A 1 183 ? 18.279 0.797 -26.562 1.00 90.50 183 PHE A O 1
ATOM 1460 N N . ARG A 1 184 ? 18.581 0.507 -28.753 1.00 88.50 184 ARG A N 1
ATOM 1461 C CA . ARG A 1 184 ? 19.114 1.865 -28.982 1.00 88.50 184 ARG A CA 1
ATOM 1462 C C . ARG A 1 184 ? 18.092 2.967 -28.719 1.00 88.50 184 ARG A C 1
ATOM 1464 O O . ARG A 1 184 ? 18.498 4.087 -28.408 1.00 88.50 184 ARG A O 1
ATOM 1471 N N . LYS A 1 185 ? 16.804 2.700 -28.930 1.00 88.31 185 LYS A N 1
ATOM 1472 C CA . LYS A 1 185 ? 15.713 3.642 -28.661 1.00 88.31 185 LYS A CA 1
ATOM 1473 C C . LYS A 1 185 ? 15.528 3.809 -27.153 1.00 88.31 185 LYS A C 1
ATOM 1475 O O . LYS A 1 185 ? 15.671 4.921 -26.653 1.00 88.31 185 LYS A O 1
ATOM 1480 N N . LEU A 1 186 ? 15.337 2.703 -26.437 1.00 86.44 186 LEU A N 1
ATOM 1481 C CA . LEU A 1 186 ? 15.141 2.686 -24.985 1.00 86.44 1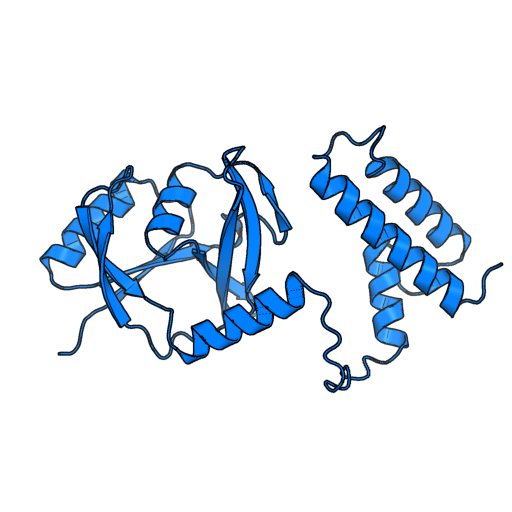86 LEU A CA 1
ATOM 1482 C C . LEU A 1 186 ? 16.396 3.152 -24.231 1.00 86.44 186 LEU A C 1
ATOM 1484 O O . LEU A 1 186 ? 16.306 3.948 -23.303 1.00 86.44 186 LEU A O 1
ATOM 1488 N N . ALA A 1 187 ? 17.590 2.751 -24.674 1.00 85.38 187 ALA A N 1
ATOM 1489 C CA . ALA A 1 187 ? 18.849 3.189 -24.070 1.00 85.38 187 ALA A CA 1
ATOM 1490 C C . ALA A 1 187 ? 19.082 4.699 -24.203 1.00 85.38 187 ALA A C 1
ATOM 1492 O O . ALA A 1 187 ? 19.693 5.281 -23.316 1.00 85.38 187 ALA A O 1
ATOM 1493 N N . ARG A 1 188 ? 18.606 5.337 -25.284 1.00 84.69 188 ARG A N 1
ATOM 1494 C CA . ARG A 1 188 ? 18.648 6.802 -25.436 1.00 84.69 188 ARG A CA 1
ATOM 1495 C C . ARG A 1 188 ? 17.581 7.495 -24.597 1.00 84.69 188 ARG A C 1
ATOM 1497 O O . ARG A 1 188 ? 17.857 8.548 -24.042 1.00 84.69 188 ARG A O 1
ATOM 1504 N N . GLN A 1 189 ? 16.395 6.902 -24.486 1.00 81.56 189 GLN A N 1
ATOM 1505 C CA . GLN A 1 189 ? 15.298 7.436 -23.678 1.00 81.56 189 GLN A CA 1
ATOM 1506 C C . GLN A 1 189 ? 15.638 7.468 -22.182 1.00 81.56 189 GLN A C 1
ATOM 1508 O O . GLN A 1 189 ? 15.331 8.444 -21.503 1.00 81.56 189 GLN A O 1
ATOM 1513 N N . TYR A 1 190 ? 16.311 6.427 -21.690 1.00 80.56 190 TYR A N 1
ATOM 1514 C CA . TYR A 1 190 ? 16.679 6.273 -20.280 1.00 80.56 190 TYR A CA 1
ATOM 1515 C C . TYR A 1 190 ? 18.167 6.536 -20.005 1.00 80.56 190 TYR A C 1
ATOM 1517 O O . TYR A 1 190 ? 18.684 6.139 -18.963 1.00 80.56 190 TYR A O 1
ATOM 1525 N N . HIS A 1 191 ? 18.887 7.182 -20.929 1.00 77.31 191 HIS A N 1
ATOM 1526 C CA . HIS A 1 191 ? 20.302 7.485 -20.718 1.00 77.31 191 HIS A CA 1
ATOM 1527 C C . HIS A 1 191 ? 20.458 8.526 -19.595 1.00 77.31 191 HIS A C 1
ATOM 1529 O O . HIS A 1 191 ? 19.753 9.540 -19.632 1.00 77.31 191 HIS A O 1
ATOM 1535 N N . PRO A 1 192 ? 21.410 8.353 -18.659 1.00 68.19 192 PRO A N 1
ATOM 1536 C CA . PRO A 1 192 ? 21.604 9.280 -17.540 1.00 68.19 192 PRO A CA 1
ATOM 1537 C C . PRO A 1 192 ? 21.854 10.734 -17.976 1.00 68.19 192 PRO A C 1
ATOM 1539 O O . PRO A 1 192 ? 21.468 11.651 -17.259 1.00 68.19 192 PRO A O 1
ATOM 1542 N N . ASP A 1 193 ? 22.429 10.942 -19.166 1.00 68.38 193 ASP A N 1
ATOM 1543 C CA . ASP A 1 193 ? 22.765 12.285 -19.672 1.00 68.38 193 ASP A CA 1
ATOM 1544 C C . ASP A 1 193 ? 21.646 12.995 -20.462 1.00 68.38 193 ASP A C 1
ATOM 1546 O O . ASP A 1 193 ? 21.712 14.209 -20.635 1.00 68.38 193 ASP A O 1
ATOM 1550 N N . VAL A 1 194 ? 20.645 12.276 -20.990 1.00 70.06 194 VAL A N 1
ATOM 1551 C CA . VAL A 1 194 ? 19.601 12.866 -21.873 1.00 70.06 194 VAL A CA 1
ATOM 1552 C C . VAL A 1 194 ? 18.162 12.550 -21.451 1.00 70.06 194 VAL A C 1
ATOM 1554 O O . VAL A 1 194 ? 17.217 13.056 -22.055 1.00 70.06 194 VAL A O 1
ATOM 1557 N N . SER A 1 195 ? 17.979 11.742 -20.407 1.00 66.81 195 SER A N 1
ATOM 1558 C CA . SER A 1 195 ? 16.673 11.423 -19.833 1.00 66.81 195 SER A CA 1
ATOM 1559 C C . SER A 1 195 ? 16.012 12.656 -19.203 1.00 66.81 195 SER A C 1
ATOM 1561 O O . SER A 1 195 ? 16.606 13.326 -18.364 1.00 66.81 195 SER A O 1
ATOM 1563 N N . GLN A 1 196 ? 14.743 12.904 -19.546 1.00 60.56 196 GLN A N 1
ATOM 1564 C CA . GLN A 1 196 ? 13.866 13.841 -18.821 1.00 60.56 196 GLN A CA 1
ATOM 1565 C C . GLN A 1 196 ? 13.182 13.187 -17.603 1.00 60.56 196 GLN A C 1
ATOM 1567 O O . GLN A 1 196 ? 12.499 13.866 -16.840 1.00 60.56 196 GLN A O 1
ATOM 1572 N N . HIS A 1 197 ? 13.355 11.872 -17.432 1.00 61.34 197 HIS A N 1
ATOM 1573 C CA . HIS A 1 197 ? 12.847 11.096 -16.303 1.00 61.34 197 HIS A CA 1
ATOM 1574 C C . HIS A 1 197 ? 13.771 11.210 -15.087 1.00 61.34 197 HIS A C 1
ATOM 1576 O O . HIS A 1 197 ? 14.964 11.499 -15.220 1.00 61.34 197 HIS A O 1
ATOM 1582 N N . GLU A 1 198 ? 13.226 10.941 -13.900 1.00 68.62 198 GLU A N 1
ATOM 1583 C CA . GLU A 1 198 ? 13.994 10.943 -12.658 1.00 68.62 198 GLU A CA 1
ATOM 1584 C C . GLU A 1 198 ? 15.191 9.981 -12.735 1.00 68.62 198 GLU A C 1
ATOM 1586 O O . GLU A 1 198 ? 15.072 8.842 -13.191 1.00 68.62 198 GLU A O 1
ATOM 1591 N N . THR A 1 199 ? 16.359 10.426 -12.257 1.00 69.56 199 THR A N 1
ATOM 1592 C CA . THR A 1 199 ? 17.648 9.728 -12.422 1.00 69.56 199 THR A CA 1
ATOM 1593 C C . THR A 1 199 ? 17.611 8.269 -11.957 1.00 69.56 199 THR A C 1
ATOM 1595 O O . THR A 1 199 ? 18.176 7.401 -12.616 1.00 69.56 199 THR A O 1
ATOM 1598 N N . ALA A 1 200 ? 16.906 7.981 -10.859 1.00 67.50 200 ALA A N 1
ATOM 1599 C CA . ALA A 1 200 ? 16.797 6.630 -10.309 1.00 67.50 200 ALA A CA 1
ATOM 1600 C C . ALA A 1 200 ? 15.925 5.695 -11.172 1.00 67.50 200 ALA A C 1
ATOM 1602 O O . ALA A 1 200 ? 16.232 4.509 -11.310 1.00 67.50 200 ALA A O 1
ATOM 1603 N N . GLU A 1 201 ? 14.849 6.215 -11.768 1.00 65.44 201 GLU A N 1
ATOM 1604 C CA . GLU A 1 201 ? 13.961 5.444 -12.641 1.00 65.44 201 GLU A CA 1
ATOM 1605 C C . GLU A 1 201 ? 14.637 5.157 -13.987 1.00 65.44 201 GLU A C 1
ATOM 1607 O O . GLU A 1 201 ? 14.629 4.016 -14.462 1.00 65.44 201 GLU A O 1
ATOM 1612 N N . ALA A 1 202 ? 15.301 6.170 -14.552 1.00 69.44 202 ALA A N 1
ATOM 1613 C CA . ALA A 1 202 ? 16.085 6.044 -15.773 1.00 69.44 202 ALA A CA 1
ATOM 1614 C C . ALA A 1 202 ? 17.216 5.014 -15.615 1.00 69.44 202 ALA A C 1
ATOM 1616 O O . ALA A 1 202 ? 17.362 4.125 -16.452 1.00 69.44 202 ALA A O 1
ATOM 1617 N N . GLU A 1 203 ? 17.960 5.049 -14.506 1.00 73.31 203 GLU A N 1
ATOM 1618 C CA . GLU A 1 203 ? 19.035 4.089 -14.235 1.00 73.31 203 GLU A CA 1
ATOM 1619 C C . GLU A 1 203 ? 18.515 2.647 -14.104 1.00 73.31 203 GLU A C 1
ATOM 1621 O O . GLU A 1 203 ? 19.106 1.713 -14.661 1.00 73.31 203 GLU A O 1
ATOM 1626 N N . ARG A 1 204 ? 17.372 2.450 -13.427 1.00 75.38 204 ARG A N 1
ATOM 1627 C CA . ARG A 1 204 ? 16.739 1.128 -13.300 1.00 75.38 204 ARG A CA 1
ATOM 1628 C C . ARG A 1 204 ? 16.321 0.579 -14.661 1.00 75.38 204 ARG A C 1
ATOM 1630 O O . ARG A 1 204 ? 16.713 -0.537 -15.009 1.00 75.38 204 ARG A O 1
ATOM 1637 N N . ARG A 1 205 ? 15.569 1.368 -15.436 1.00 75.81 205 ARG A N 1
ATOM 1638 C CA . ARG A 1 205 ? 15.098 0.989 -16.779 1.00 75.81 205 ARG A CA 1
ATOM 1639 C C . ARG A 1 205 ? 16.263 0.734 -17.727 1.00 75.81 205 ARG A C 1
ATOM 1641 O O . ARG A 1 205 ? 16.256 -0.254 -18.454 1.00 75.81 205 ARG A O 1
ATOM 1648 N N . PHE A 1 206 ? 17.312 1.549 -17.667 1.00 81.25 206 PHE A N 1
ATOM 1649 C CA . PHE A 1 206 ? 18.516 1.357 -18.472 1.00 81.25 206 PHE A CA 1
ATOM 1650 C C . PHE A 1 206 ? 19.205 0.016 -18.178 1.00 81.25 206 PHE A C 1
ATOM 1652 O O . PHE A 1 206 ? 19.583 -0.716 -19.098 1.00 81.25 206 PHE A O 1
ATOM 1659 N N . LYS A 1 207 ? 19.339 -0.346 -16.897 1.00 82.06 207 LYS A N 1
ATOM 1660 C CA . LYS A 1 207 ? 19.945 -1.617 -16.476 1.00 82.06 207 LYS A CA 1
ATOM 1661 C C . LYS A 1 207 ? 19.112 -2.827 -16.908 1.00 82.06 207 LYS A C 1
ATOM 1663 O O . LYS A 1 207 ? 19.678 -3.833 -17.339 1.00 82.06 207 LYS A O 1
ATOM 1668 N N . GLU A 1 208 ? 17.791 -2.717 -16.823 1.00 81.94 208 GLU A N 1
ATOM 1669 C CA . GLU A 1 208 ? 16.842 -3.742 -17.261 1.00 81.94 208 GLU A CA 1
ATOM 1670 C C . GLU A 1 208 ? 16.909 -3.970 -18.779 1.00 81.94 208 GLU A C 1
ATOM 1672 O O . GLU A 1 208 ? 17.152 -5.094 -19.225 1.00 81.94 208 GLU A O 1
ATOM 1677 N N . VAL A 1 209 ? 16.829 -2.892 -19.564 1.00 86.44 209 VAL A N 1
ATOM 1678 C CA . VAL A 1 209 ? 16.939 -2.893 -21.034 1.00 86.44 209 VAL A CA 1
ATOM 1679 C C . VAL A 1 209 ? 18.273 -3.486 -21.496 1.00 86.44 209 VAL A C 1
ATOM 1681 O O . VAL A 1 209 ? 18.318 -4.303 -22.420 1.00 86.44 209 VAL A O 1
ATOM 1684 N N . LYS A 1 210 ? 19.375 -3.138 -20.822 1.00 87.31 210 LYS A N 1
ATOM 1685 C CA . LYS A 1 210 ? 20.700 -3.709 -21.096 1.00 87.31 210 LYS A CA 1
ATOM 1686 C C . LYS A 1 210 ? 20.752 -5.210 -20.805 1.00 87.31 210 LYS A C 1
ATOM 1688 O O . LYS A 1 210 ? 21.219 -5.977 -21.644 1.00 87.31 210 LYS A O 1
ATOM 1693 N N . SER A 1 211 ? 20.230 -5.641 -19.656 1.00 84.12 211 SER A N 1
ATOM 1694 C CA . SER A 1 211 ? 20.190 -7.062 -19.291 1.00 84.12 211 SER A CA 1
ATOM 1695 C C . SER A 1 211 ? 19.350 -7.889 -20.270 1.00 84.12 211 SER A C 1
ATOM 1697 O O . SER A 1 211 ? 19.745 -8.997 -20.636 1.00 84.12 211 SER A O 1
ATOM 1699 N N . ALA A 1 212 ? 18.216 -7.350 -20.723 1.00 86.38 212 ALA A N 1
ATOM 1700 C CA . ALA A 1 212 ? 17.353 -7.987 -21.710 1.00 86.38 212 ALA A CA 1
ATOM 1701 C C . ALA A 1 212 ? 18.068 -8.185 -23.057 1.00 86.38 212 ALA A C 1
ATOM 1703 O O . ALA A 1 212 ? 18.085 -9.296 -23.595 1.00 86.38 212 ALA A O 1
ATOM 1704 N N . TYR A 1 213 ? 18.740 -7.143 -23.558 1.00 88.06 213 TYR A N 1
ATOM 1705 C CA . TYR A 1 213 ? 19.534 -7.221 -24.785 1.00 88.06 213 TYR A CA 1
ATOM 1706 C C . TYR A 1 213 ? 20.645 -8.276 -24.694 1.00 88.06 213 TYR A C 1
ATOM 1708 O O . TYR A 1 213 ? 20.769 -9.114 -25.589 1.00 88.06 213 TYR A O 1
ATOM 1716 N N . ASP A 1 214 ? 21.412 -8.292 -23.601 1.00 87.06 214 ASP A N 1
ATOM 1717 C CA . ASP A 1 214 ? 22.524 -9.233 -23.416 1.00 87.06 214 ASP A CA 1
ATOM 1718 C C . ASP A 1 214 ? 22.047 -10.695 -23.356 1.00 87.06 214 ASP A C 1
ATOM 1720 O O . ASP A 1 214 ? 22.693 -11.592 -23.915 1.00 87.06 214 ASP A O 1
ATOM 1724 N N . LYS A 1 215 ? 20.882 -10.948 -22.742 1.00 86.25 215 LYS A N 1
ATOM 1725 C CA . LYS A 1 215 ? 20.250 -12.277 -22.707 1.00 86.25 215 LYS A CA 1
ATOM 1726 C C . LYS A 1 215 ? 19.829 -12.741 -24.096 1.00 86.25 215 LYS A C 1
ATOM 1728 O O . LYS A 1 215 ? 20.148 -13.867 -24.479 1.00 86.25 215 LYS A O 1
ATOM 1733 N N . ILE A 1 216 ? 19.161 -11.881 -24.869 1.00 85.81 216 ILE A N 1
ATOM 1734 C CA . ILE A 1 216 ? 18.750 -12.209 -26.241 1.00 85.81 216 ILE A CA 1
ATOM 1735 C C . ILE A 1 216 ? 19.982 -12.432 -27.122 1.00 85.81 216 ILE A C 1
ATOM 1737 O O . ILE A 1 216 ? 20.042 -13.432 -27.840 1.00 85.81 216 ILE A O 1
ATOM 1741 N N . LYS A 1 217 ? 20.988 -11.552 -27.020 1.00 86.12 217 LYS A N 1
ATOM 1742 C CA . LYS A 1 217 ? 22.256 -11.649 -27.755 1.00 86.12 217 LYS A CA 1
ATOM 1743 C C . LYS A 1 217 ? 22.942 -12.992 -27.499 1.00 86.12 217 LYS A C 1
ATOM 1745 O O . LYS A 1 217 ? 23.325 -13.673 -28.450 1.00 86.12 217 LYS A O 1
ATOM 1750 N N . SER A 1 218 ? 23.051 -13.383 -26.229 1.00 85.06 218 SER A N 1
ATOM 1751 C CA . SER A 1 218 ? 23.689 -14.637 -25.811 1.00 85.06 218 SER A CA 1
ATOM 1752 C C . SER A 1 218 ? 22.891 -15.860 -26.262 1.00 85.06 218 SER A C 1
ATOM 1754 O O . SER A 1 218 ? 23.461 -16.807 -26.801 1.00 85.06 218 SER A O 1
ATOM 1756 N N . HIS A 1 219 ? 21.564 -15.828 -26.109 1.00 84.19 219 HIS A N 1
ATOM 1757 C CA . HIS A 1 219 ? 20.696 -16.929 -26.517 1.00 84.19 219 HIS A CA 1
ATOM 1758 C C . HIS A 1 219 ? 20.703 -17.150 -28.037 1.00 84.19 219 HIS A C 1
ATOM 1760 O O . HIS A 1 219 ? 20.766 -18.285 -28.503 1.00 84.19 219 HIS A O 1
ATOM 1766 N N . ARG A 1 220 ? 20.681 -16.066 -28.820 1.00 82.69 220 ARG A N 1
ATOM 1767 C CA . ARG A 1 220 ? 20.701 -16.111 -30.290 1.00 82.69 220 ARG A CA 1
ATOM 1768 C C . ARG A 1 220 ? 22.114 -16.191 -30.881 1.00 82.69 220 ARG A C 1
ATOM 1770 O O . ARG A 1 220 ? 22.241 -16.244 -32.101 1.00 82.69 220 ARG A O 1
ATOM 1777 N N . ARG A 1 221 ? 23.158 -16.222 -30.037 1.00 81.56 221 ARG A N 1
ATOM 1778 C CA . ARG A 1 221 ? 24.585 -16.260 -30.416 1.00 81.56 221 ARG A CA 1
ATOM 1779 C C . ARG A 1 221 ? 24.968 -15.181 -31.434 1.00 81.56 221 ARG A C 1
ATOM 1781 O O . ARG A 1 221 ? 25.695 -15.438 -32.389 1.00 81.56 221 ARG A O 1
ATOM 1788 N N . TRP A 1 222 ? 24.464 -13.966 -31.247 1.00 79.56 222 TRP A N 1
ATOM 1789 C CA . TRP A 1 222 ? 24.836 -12.843 -32.103 1.00 79.56 222 TRP A CA 1
ATOM 1790 C C . TRP A 1 222 ? 26.235 -12.340 -31.742 1.00 79.56 222 TRP A C 1
ATOM 1792 O O . TRP A 1 222 ? 26.501 -12.077 -30.569 1.00 79.56 222 TRP A O 1
ATOM 1802 N N . SER A 1 223 ? 27.103 -12.171 -32.743 1.00 63.28 223 SER A N 1
ATOM 1803 C CA . SER A 1 223 ? 28.408 -11.510 -32.591 1.00 63.28 223 SER A CA 1
ATOM 1804 C C . SER A 1 223 ? 28.240 -10.009 -32.359 1.00 63.28 223 SER A C 1
ATOM 1806 O O . SER A 1 223 ? 27.546 -9.371 -33.191 1.00 63.28 223 SER A O 1
#

Nearest PDB structures (foldseek):
  6u3s-assembly1_A  TM=9.018E-01  e=1.731E-02  Homo sapiens
  2dmx-assembly1_A  TM=6.518E-01  e=2.196E-02  Homo sapiens
  5xym-assembly1_V  TM=3.385E-01  e=1.120E+00  Mycolicibacterium smegmatis MC2 155
  5tz8-assembly1_B  TM=4.569E-01  e=3.913E+00  Staphylococcus aureus

Mean predicted aligned error: 15.38 Å

Radius of gyration: 21.49 Å; Cα contacts (8 Å, |Δi|>4): 328; chains: 1; bounding box: 47×40×60 Å